Protein AF-A0A142XVD0-F1 (afdb_monomer)

Mean predicted aligned error: 18.22 Å

Structure (mmCIF, N/CA/C/O backbone):
data_AF-A0A142XVD0-F1
#
_entry.id   AF-A0A142XVD0-F1
#
loop_
_atom_site.group_PDB
_atom_site.id
_atom_site.type_symbol
_atom_site.label_atom_id
_atom_site.label_alt_id
_atom_site.label_comp_id
_atom_site.label_asym_id
_atom_site.label_entity_id
_atom_site.label_seq_id
_atom_site.pdbx_PDB_ins_code
_atom_site.Cartn_x
_atom_site.Cartn_y
_atom_site.Cartn_z
_atom_site.occupancy
_atom_site.B_iso_or_equiv
_atom_site.auth_seq_id
_atom_site.auth_comp_id
_atom_site.auth_asym_id
_atom_site.auth_atom_id
_atom_site.pdbx_PDB_model_num
ATOM 1 N N . MET A 1 1 ? -10.284 14.513 14.641 1.00 57.62 1 MET A N 1
ATOM 2 C CA . MET A 1 1 ? -8.932 14.126 14.182 1.00 57.62 1 MET A CA 1
ATOM 3 C C . MET A 1 1 ? -9.046 13.657 12.744 1.00 57.62 1 MET A C 1
ATOM 5 O O . MET A 1 1 ? -10.014 12.970 12.443 1.00 57.62 1 MET A O 1
ATOM 9 N N . ALA A 1 2 ? -8.142 14.077 11.859 1.00 78.38 2 ALA A N 1
ATOM 10 C CA . ALA A 1 2 ? -8.138 13.584 10.483 1.00 78.38 2 ALA A CA 1
ATOM 11 C C . ALA A 1 2 ? -7.769 12.093 10.488 1.00 78.38 2 ALA A C 1
ATOM 13 O O . ALA A 1 2 ? -6.778 11.711 11.107 1.00 78.38 2 ALA A O 1
ATOM 14 N N . VAL A 1 3 ? -8.589 11.261 9.846 1.00 88.81 3 VAL A N 1
ATOM 15 C CA . VAL A 1 3 ? -8.310 9.829 9.684 1.00 88.81 3 VAL A CA 1
ATOM 16 C C . VAL A 1 3 ? -7.096 9.687 8.768 1.00 88.81 3 VAL A C 1
ATOM 18 O O . VAL A 1 3 ? -7.084 10.288 7.694 1.00 88.81 3 VAL A O 1
ATOM 21 N N . ARG A 1 4 ? -6.085 8.930 9.205 1.00 93.19 4 ARG A N 1
ATOM 22 C CA . ARG A 1 4 ? -4.924 8.544 8.392 1.00 93.19 4 ARG A CA 1
ATOM 23 C C . ARG A 1 4 ? -5.053 7.071 8.035 1.00 93.19 4 ARG A C 1
ATOM 25 O O . ARG A 1 4 ? -5.416 6.273 8.901 1.00 93.19 4 ARG A O 1
ATOM 32 N N . LEU A 1 5 ? -4.795 6.730 6.779 1.00 95.44 5 LEU A N 1
ATOM 33 C CA . LEU A 1 5 ? -4.821 5.353 6.298 1.00 95.44 5 LEU A CA 1
ATOM 34 C C . LEU A 1 5 ? -3.377 4.862 6.138 1.00 95.44 5 LEU A C 1
ATOM 36 O O . LEU A 1 5 ? -2.658 5.404 5.296 1.00 95.44 5 LEU A O 1
ATOM 40 N N . PRO A 1 6 ? -2.945 3.855 6.916 1.00 96.75 6 PRO A N 1
ATOM 41 C CA . PRO A 1 6 ? -1.664 3.208 6.687 1.00 96.75 6 PRO A CA 1
ATOM 42 C C . PRO A 1 6 ? -1.696 2.460 5.354 1.00 96.75 6 PRO A C 1
ATOM 44 O O . PRO A 1 6 ? -2.609 1.664 5.108 1.00 96.75 6 PRO A O 1
ATOM 47 N N . VAL A 1 7 ? -0.707 2.723 4.507 1.00 97.44 7 VAL A N 1
ATOM 48 C CA . VAL A 1 7 ? -0.522 2.078 3.206 1.00 97.44 7 VAL A CA 1
ATOM 49 C C . VAL A 1 7 ? 0.806 1.338 3.238 1.00 97.44 7 VAL A C 1
ATOM 51 O O . VAL A 1 7 ? 1.858 1.941 3.413 1.00 97.44 7 VAL A O 1
ATOM 54 N N . VAL A 1 8 ? 0.761 0.026 3.072 1.00 97.31 8 VAL A N 1
ATOM 55 C CA . VAL A 1 8 ? 1.923 -0.855 3.069 1.00 97.31 8 VAL A CA 1
ATOM 56 C C . VAL A 1 8 ? 2.207 -1.266 1.632 1.00 97.31 8 VAL A C 1
ATOM 58 O O . VAL A 1 8 ? 1.347 -1.855 0.984 1.00 97.31 8 VAL A O 1
ATOM 61 N N . LEU A 1 9 ? 3.399 -0.954 1.137 1.00 97.50 9 LEU A N 1
ATOM 62 C CA . LEU A 1 9 ? 3.878 -1.333 -0.188 1.00 97.50 9 LEU A CA 1
ATOM 63 C C . LEU A 1 9 ? 4.869 -2.491 -0.059 1.00 97.50 9 LEU A C 1
ATOM 65 O O . LEU A 1 9 ? 5.889 -2.359 0.617 1.00 97.50 9 LEU A O 1
ATOM 69 N N . CYS A 1 10 ? 4.572 -3.618 -0.700 1.00 96.94 10 CYS A N 1
ATOM 70 C CA . CYS A 1 10 ? 5.465 -4.771 -0.757 1.00 96.94 10 CYS A CA 1
ATOM 71 C C . CYS A 1 10 ? 6.446 -4.638 -1.919 1.00 96.94 10 CYS A C 1
ATOM 73 O O . CYS A 1 10 ? 6.032 -4.445 -3.063 1.00 96.94 10 CYS A O 1
ATOM 75 N N . GLN A 1 11 ? 7.734 -4.8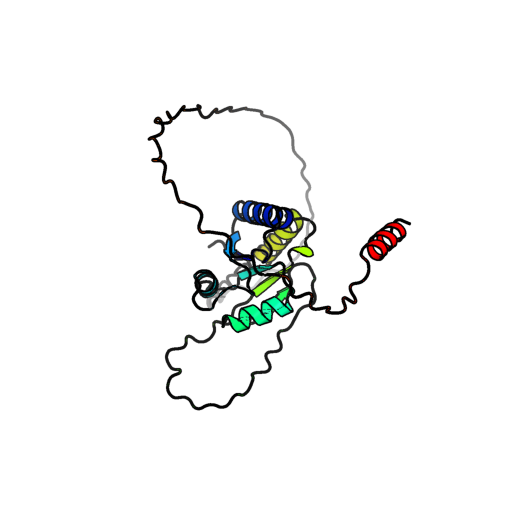05 -1.627 1.00 96.31 11 GLN A N 1
ATOM 76 C CA . GLN A 1 11 ? 8.767 -4.912 -2.654 1.00 96.31 11 GLN A CA 1
ATOM 77 C C . GLN A 1 11 ? 8.611 -6.202 -3.463 1.00 96.31 11 GLN A C 1
ATOM 79 O O . GLN A 1 11 ? 8.257 -7.255 -2.930 1.00 96.31 11 GLN A O 1
ATOM 84 N N . HIS A 1 12 ? 8.925 -6.129 -4.749 1.00 95.56 12 HIS A N 1
ATOM 85 C CA . HIS A 1 12 ? 8.956 -7.264 -5.651 1.00 95.56 12 HIS A CA 1
ATOM 86 C C . HIS A 1 12 ? 10.136 -8.187 -5.284 1.00 95.56 12 HIS A C 1
ATOM 88 O O . HIS A 1 12 ? 11.254 -7.705 -5.063 1.00 95.56 12 HIS A O 1
ATOM 94 N N . PRO A 1 13 ? 9.958 -9.525 -5.265 1.00 90.88 13 PRO A N 1
ATOM 95 C CA . PRO A 1 13 ? 11.020 -10.459 -4.872 1.00 90.88 13 PRO A CA 1
ATOM 96 C C . PRO A 1 13 ? 12.216 -10.430 -5.831 1.00 90.88 13 PRO A C 1
ATOM 98 O O . PRO A 1 13 ? 13.361 -10.656 -5.438 1.00 90.88 13 PRO A O 1
ATOM 101 N N . ARG A 1 14 ? 11.964 -10.132 -7.110 1.00 89.69 14 ARG A N 1
ATOM 102 C CA . ARG A 1 14 ? 13.009 -9.896 -8.110 1.00 89.69 14 ARG A CA 1
ATOM 103 C C . ARG A 1 14 ? 13.203 -8.394 -8.262 1.00 89.69 14 ARG A C 1
ATOM 105 O O . ARG A 1 14 ? 12.368 -7.746 -8.890 1.00 89.69 14 ARG A O 1
ATOM 112 N N . ARG A 1 15 ? 14.304 -7.848 -7.742 1.00 83.12 15 ARG A N 1
ATOM 113 C CA . ARG A 1 15 ? 14.709 -6.457 -8.003 1.00 83.12 15 ARG A CA 1
ATOM 114 C C . ARG A 1 15 ? 15.139 -6.291 -9.462 1.00 83.12 15 ARG A C 1
ATOM 116 O O . ARG A 1 15 ? 16.324 -6.270 -9.778 1.00 83.12 15 ARG A O 1
ATOM 123 N N . SER A 1 16 ? 14.165 -6.233 -10.361 1.00 88.44 16 SER A N 1
ATOM 124 C CA . SER A 1 16 ? 14.377 -5.749 -11.723 1.00 88.44 16 SER A CA 1
ATOM 125 C C . SER A 1 16 ? 14.318 -4.220 -11.728 1.00 88.44 16 SER A C 1
ATOM 127 O O . SER A 1 16 ? 13.617 -3.639 -10.898 1.00 88.44 16 SER A O 1
ATOM 129 N N . GLY A 1 17 ? 15.018 -3.575 -12.667 1.00 92.12 17 GLY A N 1
ATOM 130 C CA . GLY A 1 17 ? 15.017 -2.111 -12.784 1.00 92.12 17 GLY A CA 1
ATOM 131 C C . GLY A 1 17 ? 13.606 -1.536 -12.933 1.00 92.12 17 GLY A C 1
ATOM 132 O O . GLY A 1 17 ? 13.220 -0.679 -12.151 1.00 92.12 17 GLY A O 1
ATOM 133 N N . ALA A 1 18 ? 12.794 -2.093 -13.837 1.00 91.62 18 ALA A N 1
ATOM 134 C CA . ALA A 1 18 ? 11.444 -1.592 -14.104 1.00 91.62 18 ALA A CA 1
ATOM 135 C C . ALA A 1 18 ? 10.504 -1.694 -12.887 1.00 91.62 18 ALA A C 1
ATOM 137 O O . ALA A 1 18 ? 9.821 -0.728 -12.557 1.00 91.62 18 ALA A O 1
ATOM 138 N N . HIS A 1 19 ? 10.489 -2.835 -12.183 1.00 92.94 19 HIS A N 1
ATOM 139 C CA . HIS A 1 19 ? 9.673 -2.974 -10.967 1.00 92.94 19 HIS A CA 1
ATOM 140 C C . HIS A 1 19 ? 10.174 -2.056 -9.845 1.00 92.94 19 HIS A C 1
ATOM 142 O O . HIS A 1 19 ? 9.365 -1.419 -9.178 1.00 92.94 19 HIS A O 1
ATOM 148 N N . SER A 1 20 ? 11.495 -1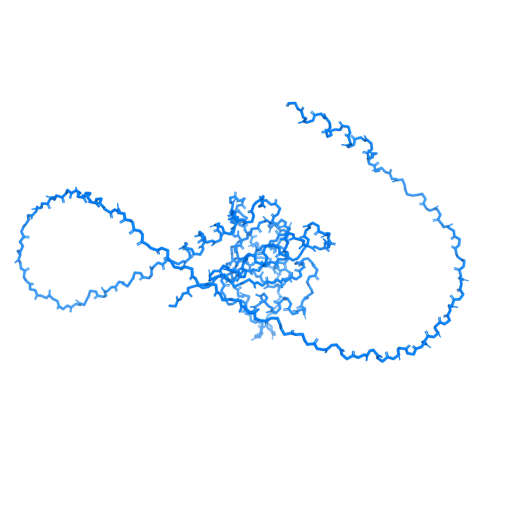.916 -9.683 1.00 93.94 20 SER A N 1
ATOM 149 C CA . SER A 1 20 ? 12.083 -1.023 -8.678 1.00 93.94 20 SER A CA 1
ATOM 150 C C . SER A 1 20 ? 11.750 0.449 -8.944 1.00 93.94 20 SER A C 1
ATOM 152 O O . SER A 1 20 ? 11.406 1.171 -8.013 1.00 93.94 20 SER A O 1
ATOM 154 N N . GLU A 1 21 ? 11.819 0.898 -10.199 1.00 94.94 21 GLU A N 1
ATOM 155 C CA . GLU A 1 21 ? 11.423 2.255 -10.601 1.00 94.94 21 GLU A CA 1
ATOM 156 C C . GLU A 1 21 ? 9.924 2.488 -10.369 1.00 94.94 21 GLU A C 1
ATOM 158 O O . GLU A 1 21 ? 9.508 3.560 -9.915 1.00 94.94 21 GLU A O 1
ATOM 163 N N . HIS A 1 22 ? 9.098 1.472 -10.638 1.00 93.81 22 HIS A N 1
ATOM 164 C CA . HIS A 1 22 ? 7.662 1.541 -10.389 1.00 93.81 22 HIS A CA 1
ATOM 165 C C . HIS A 1 22 ? 7.352 1.669 -8.889 1.00 93.81 22 HIS A C 1
ATOM 167 O O . HIS A 1 22 ? 6.552 2.523 -8.503 1.00 93.81 22 HIS A O 1
ATOM 173 N N . GLU A 1 23 ? 8.019 0.886 -8.038 1.00 95.38 23 GLU A N 1
ATOM 174 C CA . GLU A 1 23 ? 7.917 0.979 -6.573 1.00 95.38 23 GLU A CA 1
ATOM 175 C C . GLU A 1 23 ? 8.357 2.343 -6.052 1.00 95.38 23 GLU A C 1
ATOM 177 O O . GLU A 1 23 ? 7.659 2.941 -5.233 1.00 95.38 23 GLU A O 1
ATOM 182 N N . GLU A 1 24 ? 9.489 2.853 -6.545 1.00 95.81 24 GLU A N 1
ATOM 183 C CA . GLU A 1 24 ? 10.017 4.165 -6.168 1.00 95.81 24 GLU A CA 1
ATOM 184 C C . GLU A 1 24 ? 9.037 5.284 -6.536 1.00 95.81 24 GLU A C 1
ATOM 186 O O . GLU A 1 24 ? 8.779 6.201 -5.747 1.00 95.81 24 GLU A O 1
ATOM 191 N N . THR A 1 25 ? 8.429 5.182 -7.716 1.00 96.69 25 THR A N 1
ATOM 192 C CA . THR A 1 25 ? 7.420 6.141 -8.164 1.00 96.69 25 THR A CA 1
ATOM 193 C C . THR A 1 25 ? 6.165 6.059 -7.293 1.00 96.69 25 THR A C 1
ATOM 195 O O . THR A 1 25 ? 5.639 7.097 -6.883 1.00 96.69 25 THR A O 1
ATOM 198 N N . TRP A 1 26 ? 5.709 4.850 -6.951 1.00 96.69 26 TRP A N 1
ATOM 199 C CA . TRP A 1 26 ? 4.579 4.641 -6.044 1.00 96.69 26 TRP A CA 1
ATOM 200 C C . TRP A 1 26 ? 4.832 5.218 -4.656 1.00 96.69 26 TRP A C 1
ATOM 202 O O . TRP A 1 26 ? 4.027 6.019 -4.181 1.00 96.69 26 TRP A O 1
ATOM 212 N N . ILE A 1 27 ? 5.942 4.854 -4.009 1.00 96.56 27 ILE A N 1
ATOM 213 C CA . ILE A 1 27 ? 6.232 5.319 -2.649 1.00 96.56 27 ILE A CA 1
ATOM 214 C C . ILE A 1 27 ? 6.398 6.837 -2.621 1.00 96.56 27 ILE A C 1
ATOM 216 O O . ILE A 1 27 ? 5.845 7.496 -1.743 1.00 96.56 27 ILE A O 1
ATOM 220 N N . THR A 1 28 ? 7.063 7.409 -3.628 1.00 97.12 28 THR A N 1
ATOM 221 C CA . THR A 1 28 ? 7.238 8.858 -3.747 1.00 97.12 28 THR A CA 1
ATOM 222 C C . THR A 1 28 ? 5.889 9.551 -3.888 1.00 97.12 28 THR A C 1
ATOM 224 O O . THR A 1 28 ? 5.625 10.519 -3.179 1.00 97.12 28 THR A O 1
ATOM 227 N N . ARG A 1 29 ? 4.993 9.043 -4.745 1.00 97.00 29 ARG A N 1
ATOM 228 C CA . ARG A 1 29 ? 3.638 9.593 -4.879 1.00 97.00 29 ARG A CA 1
ATOM 229 C C . ARG A 1 29 ? 2.856 9.498 -3.578 1.00 97.00 29 ARG A C 1
ATOM 231 O O . ARG A 1 29 ? 2.303 10.507 -3.162 1.00 97.00 29 ARG A O 1
ATOM 238 N N . LEU A 1 30 ? 2.865 8.347 -2.912 1.00 96.56 30 LEU A N 1
ATOM 239 C CA . LEU A 1 30 ? 2.149 8.153 -1.651 1.00 96.56 30 LEU A CA 1
ATOM 240 C C . LEU A 1 30 ? 2.671 9.054 -0.521 1.00 96.56 30 LEU A C 1
ATOM 242 O O . LEU A 1 30 ? 1.876 9.505 0.295 1.00 96.56 30 LEU A O 1
ATOM 246 N N . LEU A 1 31 ? 3.971 9.360 -0.481 1.00 96.38 31 LEU A N 1
ATOM 247 C CA . LEU A 1 31 ? 4.555 10.265 0.519 1.00 96.38 31 LEU A CA 1
ATOM 248 C C . LEU A 1 31 ? 4.102 11.725 0.362 1.00 96.38 31 LEU A C 1
ATOM 250 O O . LEU A 1 31 ? 4.088 12.465 1.344 1.00 96.38 31 LEU A O 1
ATOM 254 N N . PHE A 1 32 ? 3.733 12.144 -0.852 1.00 96.44 32 PHE A N 1
ATOM 255 C CA . PHE A 1 32 ? 3.178 13.479 -1.106 1.00 96.44 32 PHE A CA 1
ATOM 256 C C . PHE A 1 32 ? 1.664 13.558 -0.882 1.00 96.44 32 PHE A C 1
ATOM 258 O O . PHE A 1 32 ? 1.095 14.651 -0.916 1.00 96.44 32 PHE A O 1
ATOM 265 N N . GLU A 1 33 ? 1.003 12.426 -0.655 1.00 96.50 33 GLU A N 1
ATOM 266 C CA . GLU A 1 33 ? -0.435 12.375 -0.447 1.00 96.50 33 GLU A CA 1
ATOM 267 C C . GLU A 1 33 ? -0.807 12.670 1.005 1.00 96.50 33 GLU A C 1
ATOM 269 O O . GLU A 1 33 ? -0.326 12.053 1.957 1.00 96.50 33 GLU A O 1
ATOM 274 N N . GLU A 1 34 ? -1.724 13.616 1.195 1.00 94.19 34 GLU A N 1
ATOM 275 C CA . GLU A 1 34 ? -2.210 13.928 2.530 1.00 94.19 34 GLU A CA 1
ATOM 276 C C . GLU A 1 34 ? -3.002 12.748 3.105 1.00 94.19 34 GLU A C 1
ATOM 278 O O . GLU A 1 34 ? -3.895 12.196 2.462 1.00 94.19 34 GLU A O 1
ATOM 283 N N . ARG A 1 35 ? -2.739 12.430 4.379 1.00 95.00 35 ARG A N 1
ATOM 284 C CA . ARG A 1 35 ? -3.454 11.404 5.167 1.00 95.00 35 ARG A CA 1
ATOM 285 C C . ARG A 1 35 ? -3.222 9.955 4.721 1.00 95.00 35 ARG A C 1
ATOM 287 O O . ARG A 1 35 ? -3.880 9.065 5.265 1.00 95.00 35 ARG A O 1
ATOM 294 N N . LEU A 1 36 ? -2.292 9.711 3.804 1.00 96.12 36 LEU A N 1
ATOM 295 C CA . LEU A 1 36 ? -1.776 8.376 3.518 1.00 96.12 36 LEU A CA 1
ATOM 296 C C . LEU A 1 36 ? -0.416 8.230 4.201 1.00 96.12 36 LEU A C 1
ATOM 298 O O . LEU A 1 36 ? 0.486 9.028 3.973 1.00 96.12 36 LEU A O 1
ATOM 302 N N . ASP A 1 37 ? -0.283 7.225 5.063 1.00 96.00 37 ASP A N 1
ATOM 303 C CA . ASP A 1 37 ? 0.980 6.933 5.743 1.00 96.00 37 ASP A CA 1
ATOM 304 C C . ASP A 1 37 ? 1.625 5.726 5.060 1.00 96.00 37 ASP A C 1
ATOM 306 O O . ASP A 1 37 ? 1.275 4.578 5.337 1.00 96.00 37 ASP A O 1
ATOM 310 N N . ALA A 1 38 ? 2.525 6.002 4.117 1.00 96.88 38 ALA A N 1
ATOM 311 C CA . ALA A 1 38 ? 3.153 4.982 3.291 1.00 96.88 38 ALA A CA 1
ATOM 312 C C . ALA A 1 38 ? 4.334 4.313 4.009 1.00 96.88 38 ALA A C 1
ATOM 314 O O . ALA A 1 38 ? 5.211 4.987 4.546 1.00 96.88 38 ALA A O 1
ATOM 315 N N . THR A 1 39 ? 4.369 2.983 4.000 1.00 97.00 39 THR A N 1
ATOM 316 C CA . THR A 1 39 ? 5.453 2.164 4.552 1.00 97.00 39 THR A CA 1
ATOM 317 C C . THR A 1 39 ? 5.870 1.126 3.522 1.00 97.00 39 THR A C 1
ATOM 319 O O . THR A 1 39 ? 5.021 0.455 2.944 1.00 97.00 39 THR A O 1
ATOM 322 N N . LEU A 1 40 ? 7.172 0.987 3.296 1.00 96.81 40 LEU A N 1
ATOM 323 C CA . LEU A 1 40 ? 7.738 0.001 2.380 1.00 96.81 40 LEU A CA 1
ATOM 324 C C . LEU A 1 40 ? 8.227 -1.210 3.183 1.00 96.81 40 LEU A C 1
ATOM 326 O O . LEU A 1 40 ? 8.969 -1.027 4.146 1.00 96.81 40 LEU A O 1
ATOM 330 N N . ILE A 1 41 ? 7.831 -2.419 2.784 1.00 96.94 41 ILE A N 1
ATOM 331 C CA . ILE A 1 41 ? 8.263 -3.685 3.400 1.00 96.94 41 ILE A CA 1
ATOM 332 C C . ILE A 1 41 ? 8.853 -4.628 2.349 1.00 96.94 41 ILE A C 1
ATOM 334 O O . ILE A 1 41 ? 8.597 -4.464 1.151 1.00 96.94 41 ILE A O 1
ATOM 338 N N . ALA A 1 42 ? 9.626 -5.627 2.781 1.00 96.19 42 ALA A N 1
ATOM 339 C CA . ALA A 1 42 ? 10.101 -6.679 1.887 1.00 96.19 42 ALA A CA 1
ATOM 340 C C . ALA A 1 42 ? 8.946 -7.518 1.297 1.00 96.19 42 ALA A C 1
ATOM 342 O O . ALA A 1 42 ? 7.773 -7.369 1.652 1.00 96.19 42 ALA A O 1
ATOM 343 N N . ASP A 1 43 ? 9.284 -8.426 0.381 1.00 95.69 43 ASP A N 1
ATOM 344 C CA . ASP A 1 43 ? 8.310 -9.345 -0.204 1.00 95.69 43 ASP A CA 1
ATOM 345 C C . ASP A 1 43 ? 7.692 -10.263 0.866 1.00 95.69 43 ASP A C 1
ATOM 347 O O . ASP A 1 43 ? 8.410 -10.969 1.581 1.00 95.69 43 ASP A O 1
ATOM 351 N N . LEU A 1 44 ? 6.357 -10.319 0.921 1.00 94.50 44 LEU A N 1
ATOM 352 C CA . LEU A 1 44 ? 5.587 -11.085 1.912 1.00 94.50 44 LEU A CA 1
ATOM 353 C C . LEU A 1 44 ? 5.935 -12.576 1.951 1.00 94.50 44 LEU A C 1
ATOM 355 O O . LEU A 1 44 ? 5.855 -13.190 3.020 1.00 94.50 44 LEU A O 1
ATOM 359 N N . GLY A 1 45 ? 6.338 -13.157 0.818 1.00 94.38 45 GLY A N 1
ATOM 360 C CA . GLY A 1 45 ? 6.767 -14.553 0.739 1.00 94.38 45 GLY A CA 1
ATOM 361 C C . GLY A 1 45 ? 8.116 -14.795 1.417 1.00 94.38 45 GLY A C 1
ATOM 362 O O . GLY A 1 45 ? 8.334 -15.845 2.034 1.00 94.38 45 GLY A O 1
ATOM 363 N N . THR A 1 46 ? 8.989 -13.791 1.404 1.00 95.31 46 THR A N 1
ATOM 364 C CA . THR A 1 46 ? 10.351 -13.865 1.958 1.00 95.31 46 THR A CA 1
ATOM 365 C C . THR A 1 46 ? 10.485 -13.383 3.402 1.00 95.31 46 THR A C 1
ATOM 367 O O . THR A 1 46 ? 11.465 -13.741 4.055 1.00 95.31 46 THR A O 1
ATOM 370 N N . ILE A 1 47 ? 9.517 -12.620 3.922 1.00 94.62 47 ILE A N 1
ATOM 371 C CA . ILE A 1 47 ? 9.552 -12.074 5.288 1.00 94.62 47 ILE A CA 1
ATOM 372 C C . ILE A 1 47 ? 9.626 -13.213 6.331 1.00 94.62 47 ILE A C 1
ATOM 374 O O . ILE A 1 47 ? 8.707 -14.037 6.406 1.00 94.62 47 ILE A O 1
ATOM 378 N N . PRO A 1 48 ? 10.691 -13.279 7.161 1.00 94.25 48 PRO A N 1
ATOM 379 C CA . PRO A 1 48 ? 10.790 -14.247 8.247 1.00 94.25 48 PRO A CA 1
ATOM 380 C C . PRO A 1 48 ? 10.007 -13.788 9.484 1.00 94.25 48 PRO A C 1
ATOM 382 O O . PRO A 1 48 ? 9.755 -12.594 9.669 1.00 94.25 48 PRO A O 1
ATOM 385 N N . ARG A 1 49 ? 9.673 -14.745 10.364 1.00 89.75 49 ARG A N 1
ATOM 386 C CA . ARG A 1 49 ? 8.768 -14.510 11.501 1.00 89.75 49 ARG A CA 1
ATOM 387 C C . ARG A 1 49 ? 9.280 -13.573 12.605 1.00 89.75 49 ARG A C 1
ATOM 389 O O . ARG A 1 49 ? 8.516 -13.109 13.439 1.00 89.75 49 ARG A O 1
ATOM 396 N N . ASP A 1 50 ? 10.575 -13.301 12.608 1.00 92.38 50 ASP A N 1
ATOM 397 C CA . ASP A 1 50 ? 11.231 -12.439 13.595 1.00 92.38 50 ASP A CA 1
ATOM 398 C C . ASP A 1 50 ? 11.834 -11.192 12.928 1.00 92.38 50 ASP A C 1
ATOM 400 O O . ASP A 1 50 ? 12.758 -10.566 13.446 1.00 92.38 50 ASP A O 1
ATOM 404 N N . SER A 1 51 ? 11.351 -10.845 11.731 1.00 94.88 51 SER A N 1
ATOM 405 C CA . SER A 1 51 ? 11.790 -9.644 11.021 1.00 94.88 51 SER A CA 1
ATOM 406 C C . SER A 1 51 ? 11.150 -8.372 11.565 1.00 94.88 51 SER A C 1
ATOM 408 O O . SER A 1 51 ? 10.027 -8.357 12.073 1.00 94.88 51 SER A O 1
ATOM 410 N N . THR A 1 52 ? 11.849 -7.259 11.358 1.00 95.81 52 THR A N 1
ATOM 411 C CA . THR A 1 52 ? 11.317 -5.915 11.603 1.00 95.81 52 THR A CA 1
ATOM 412 C C . THR A 1 52 ? 10.068 -5.628 10.764 1.00 95.81 52 THR A C 1
ATOM 414 O O . THR A 1 52 ? 9.160 -4.958 11.250 1.00 95.81 52 THR A O 1
ATOM 417 N N . ASP A 1 53 ? 9.978 -6.180 9.551 1.00 95.88 53 ASP A N 1
ATOM 418 C CA . ASP A 1 53 ? 8.815 -6.011 8.673 1.00 95.88 53 ASP A CA 1
ATOM 419 C C . ASP A 1 53 ? 7.567 -6.694 9.241 1.00 95.88 53 ASP A C 1
ATOM 421 O O . ASP A 1 53 ? 6.484 -6.106 9.219 1.00 95.88 53 ASP A O 1
ATOM 425 N N . GLN A 1 54 ? 7.708 -7.890 9.832 1.00 94.31 54 GLN A N 1
ATOM 426 C CA . GLN A 1 54 ? 6.600 -8.496 10.571 1.00 94.31 54 GLN A CA 1
ATOM 427 C C . GLN A 1 54 ? 6.168 -7.601 11.731 1.00 94.31 54 GLN A C 1
ATOM 429 O O . GLN A 1 54 ? 4.974 -7.343 11.884 1.00 94.31 54 GLN A O 1
ATOM 434 N N . LEU A 1 55 ? 7.118 -7.122 12.539 1.00 92.62 55 LEU A N 1
ATOM 435 C CA . LEU A 1 55 ? 6.795 -6.279 13.691 1.00 92.62 55 LEU A CA 1
ATOM 436 C C . LEU A 1 55 ? 6.084 -4.985 13.257 1.00 92.62 55 LEU A C 1
ATOM 438 O O . LEU A 1 55 ? 5.186 -4.497 13.944 1.00 92.62 55 LEU A O 1
ATOM 442 N N . CYS A 1 56 ? 6.442 -4.451 12.087 1.00 93.94 56 CYS A N 1
ATOM 443 C CA . CYS A 1 56 ? 5.761 -3.316 11.478 1.00 93.94 56 CYS A CA 1
ATOM 444 C C . CYS A 1 56 ? 4.295 -3.645 11.149 1.00 93.94 56 CYS A C 1
ATOM 446 O O . CYS A 1 56 ? 3.392 -2.909 11.556 1.00 93.94 56 CYS A O 1
ATOM 448 N N . LEU A 1 57 ? 4.045 -4.782 10.490 1.00 93.56 57 LEU A N 1
ATOM 449 C CA . LEU A 1 57 ? 2.692 -5.246 10.166 1.00 93.56 57 LEU A CA 1
ATOM 450 C C . LEU A 1 57 ? 1.844 -5.531 11.421 1.00 93.56 57 LEU A C 1
ATOM 452 O O . LEU A 1 57 ? 0.637 -5.255 11.463 1.00 93.56 57 LEU A O 1
ATOM 456 N N . GLU A 1 58 ? 2.471 -6.066 12.465 1.00 91.69 58 GLU A N 1
ATOM 457 C CA . GLU A 1 58 ? 1.847 -6.313 13.762 1.00 91.69 58 GLU A CA 1
ATOM 458 C C . GLU A 1 58 ? 1.465 -5.001 14.462 1.00 91.69 58 GLU A C 1
ATOM 460 O O . GLU A 1 58 ? 0.343 -4.878 14.966 1.00 91.69 58 GLU A O 1
ATOM 465 N N . GLY A 1 59 ? 2.330 -3.986 14.378 1.00 91.88 59 GLY A N 1
ATOM 466 C CA . GLY A 1 59 ? 2.146 -2.668 14.988 1.00 91.88 59 GLY A CA 1
ATOM 467 C C . GLY A 1 59 ? 0.925 -1.881 14.496 1.00 91.88 59 GLY A C 1
ATOM 468 O O . GLY A 1 59 ? 0.435 -0.996 15.209 1.00 91.88 59 GLY A O 1
ATOM 469 N N . PHE A 1 60 ? 0.371 -2.202 13.322 1.00 92.00 60 PHE A N 1
ATOM 470 C CA . PHE A 1 60 ? -0.854 -1.560 12.836 1.00 92.00 60 PHE A CA 1
ATOM 471 C C . PHE A 1 60 ? -2.073 -1.991 13.659 1.00 92.00 60 PHE A C 1
ATOM 473 O O . PHE A 1 60 ? -2.609 -3.076 13.474 1.00 92.00 60 PHE A O 1
ATOM 480 N N . LYS A 1 61 ? -2.564 -1.128 14.553 1.00 88.44 61 LYS A N 1
ATOM 481 C CA . LYS A 1 61 ? -3.737 -1.428 15.402 1.00 88.44 61 LYS A CA 1
ATOM 482 C C . LYS A 1 61 ? -5.082 -1.404 14.662 1.00 88.44 61 LYS A C 1
ATOM 484 O O . LYS A 1 61 ? -6.084 -1.844 15.213 1.00 88.44 61 LYS A O 1
ATOM 489 N N . GLY A 1 62 ? -5.121 -0.839 13.457 1.00 88.94 62 GLY A N 1
ATOM 490 C CA . GLY A 1 62 ? -6.338 -0.640 12.672 1.00 88.94 62 GLY A CA 1
ATOM 491 C C . GLY A 1 62 ? -6.314 -1.373 11.336 1.00 88.94 62 GLY A C 1
ATOM 492 O O . GLY A 1 62 ? -5.419 -2.168 11.055 1.00 88.94 62 GLY A O 1
ATOM 493 N N . GLY A 1 63 ? -7.311 -1.075 10.503 1.00 91.06 63 GLY A N 1
ATOM 494 C CA . GLY A 1 63 ? -7.272 -1.494 9.110 1.00 91.06 63 GLY A CA 1
ATOM 495 C C . GLY A 1 63 ? -6.170 -0.759 8.354 1.00 91.06 63 GLY A C 1
ATOM 496 O O . GLY A 1 63 ? -5.944 0.430 8.584 1.00 91.06 63 GLY A O 1
ATOM 497 N N . PHE A 1 64 ? -5.497 -1.472 7.463 1.00 95.50 64 PHE A N 1
ATOM 498 C CA . PHE A 1 64 ? -4.456 -0.925 6.601 1.00 95.50 64 PHE A CA 1
ATOM 499 C C . PHE A 1 64 ? -4.700 -1.374 5.166 1.00 95.50 64 PHE A C 1
ATOM 501 O O . PHE A 1 64 ? -5.457 -2.317 4.908 1.00 95.50 64 PHE A O 1
ATOM 508 N N . LEU A 1 65 ? -4.089 -0.661 4.233 1.00 96.19 65 LEU A N 1
ATOM 509 C CA . LEU A 1 65 ? -4.115 -1.008 2.826 1.00 96.19 65 LEU A CA 1
ATOM 510 C C . LEU A 1 65 ? -2.775 -1.614 2.421 1.00 96.19 65 LEU A C 1
ATOM 512 O O . LEU A 1 65 ? -1.731 -1.110 2.810 1.00 96.19 65 LEU A O 1
ATOM 516 N N . LEU A 1 66 ? -2.818 -2.694 1.655 1.00 96.62 66 LEU A N 1
ATOM 517 C CA . LEU A 1 66 ? -1.676 -3.474 1.218 1.00 96.62 66 LEU A CA 1
ATOM 518 C C . LEU A 1 66 ? -1.596 -3.447 -0.310 1.00 96.62 66 LEU A C 1
ATOM 520 O O . LEU A 1 66 ? -2.513 -3.897 -1.001 1.00 96.62 66 LEU A O 1
ATOM 524 N N . LEU A 1 67 ? -0.492 -2.915 -0.817 1.00 96.62 67 LEU A N 1
ATOM 525 C CA . LEU A 1 67 ? -0.124 -2.899 -2.224 1.00 96.62 67 LEU A CA 1
ATOM 526 C C . LEU A 1 67 ? 0.888 -4.019 -2.460 1.00 96.62 67 LEU A C 1
ATOM 528 O O . LEU A 1 67 ? 1.972 -3.995 -1.878 1.00 96.62 67 LEU A O 1
ATOM 532 N N . SER A 1 68 ? 0.541 -5.002 -3.286 1.00 95.81 68 SER A N 1
ATOM 533 C CA . SER A 1 68 ? 1.416 -6.149 -3.551 1.00 95.81 68 SER A CA 1
ATOM 534 C C . SER A 1 68 ? 1.402 -6.550 -5.022 1.00 95.81 68 SER A C 1
ATOM 536 O O . SER A 1 68 ? 0.425 -6.333 -5.739 1.00 95.81 68 SER A O 1
ATOM 538 N N . TRP A 1 69 ? 2.512 -7.141 -5.452 1.00 94.81 69 TRP A N 1
ATOM 539 C CA . TRP A 1 69 ? 2.698 -7.765 -6.763 1.00 94.81 69 TRP A CA 1
ATOM 540 C C . TRP A 1 69 ? 2.141 -9.187 -6.826 1.00 94.81 69 TRP A C 1
ATOM 542 O O . TRP A 1 69 ? 1.972 -9.750 -7.899 1.00 94.81 69 TRP A O 1
ATOM 552 N N . GLN A 1 70 ? 1.901 -9.799 -5.669 1.00 94.06 70 GLN A N 1
ATOM 553 C CA . GLN A 1 70 ? 1.383 -11.155 -5.600 1.00 94.06 70 GLN A CA 1
ATOM 554 C C . GLN A 1 70 ? -0.139 -11.167 -5.667 1.00 94.06 70 GLN A C 1
ATOM 556 O O . GLN A 1 70 ? -0.783 -10.205 -5.247 1.00 94.06 70 GLN A O 1
ATOM 561 N N . SER A 1 71 ? -0.701 -12.302 -6.089 1.00 92.12 71 SER A N 1
ATOM 562 C CA . SER A 1 71 ? -2.144 -12.537 -6.083 1.00 92.12 71 SER A CA 1
ATOM 563 C C . SER A 1 71 ? -2.752 -12.382 -4.681 1.00 92.12 71 SER A C 1
ATOM 565 O O . SER A 1 71 ? -2.089 -12.588 -3.661 1.00 92.12 71 SER A O 1
ATOM 567 N N . ALA A 1 72 ? -4.042 -12.049 -4.624 1.00 90.38 72 ALA A N 1
ATOM 568 C CA . ALA A 1 72 ? -4.768 -11.906 -3.364 1.00 90.38 72 ALA A CA 1
ATOM 569 C C . ALA A 1 72 ? -4.759 -13.200 -2.521 1.00 90.38 72 ALA A C 1
ATOM 571 O O . ALA A 1 72 ? -4.698 -13.126 -1.295 1.00 90.38 72 ALA A O 1
ATOM 572 N N . GLU A 1 73 ? -4.766 -14.371 -3.166 1.00 90.38 73 GLU A N 1
ATOM 573 C CA . GLU A 1 73 ? -4.691 -15.680 -2.503 1.00 90.38 73 GLU A CA 1
ATOM 574 C C . GLU A 1 73 ? -3.330 -15.880 -1.828 1.00 90.38 73 GLU A C 1
ATOM 576 O O . GLU A 1 73 ? -3.264 -16.145 -0.628 1.00 90.38 73 GLU A O 1
ATOM 581 N N . SER A 1 74 ? -2.239 -15.637 -2.559 1.00 92.56 74 SER A N 1
ATOM 582 C CA . SER A 1 74 ? -0.875 -15.742 -2.021 1.00 92.56 74 SER A CA 1
ATOM 583 C C . SER A 1 74 ? -0.644 -14.763 -0.867 1.00 92.56 74 SER A C 1
ATOM 585 O O . SER A 1 74 ? -0.042 -15.107 0.151 1.00 92.56 74 SER A O 1
ATOM 587 N N . VAL A 1 75 ? -1.183 -13.545 -0.977 1.00 93.12 75 VAL A N 1
ATOM 588 C CA . VAL A 1 75 ? -1.137 -12.558 0.107 1.00 93.12 75 VAL A CA 1
ATOM 589 C C . VAL A 1 75 ? -1.890 -13.045 1.342 1.00 93.12 75 VAL A C 1
ATOM 591 O O . VAL A 1 75 ? -1.374 -12.903 2.452 1.00 93.12 75 VAL A O 1
ATOM 594 N N . ALA A 1 76 ? -3.077 -13.634 1.177 1.00 91.50 76 ALA A N 1
ATOM 595 C CA . ALA A 1 76 ? -3.841 -14.192 2.289 1.00 91.50 76 ALA A CA 1
ATOM 596 C C . ALA A 1 76 ? -3.059 -15.300 3.015 1.00 91.50 76 ALA A C 1
ATOM 598 O O . ALA A 1 76 ? -2.935 -15.259 4.242 1.00 91.50 76 ALA A O 1
ATOM 599 N N . GLU A 1 77 ? -2.467 -16.234 2.266 1.00 91.69 77 GLU A N 1
ATOM 600 C CA . GLU A 1 77 ? -1.630 -17.306 2.818 1.00 91.69 77 GLU A CA 1
ATOM 601 C C . GLU A 1 77 ? -0.406 -16.755 3.563 1.00 91.69 77 GLU A C 1
ATOM 603 O O . GLU A 1 77 ? -0.071 -17.204 4.665 1.00 91.69 77 GLU A O 1
ATOM 608 N N . HIS A 1 78 ? 0.266 -15.749 2.999 1.00 93.69 78 HIS A N 1
ATOM 609 C CA . HIS A 1 78 ? 1.432 -15.136 3.630 1.00 93.69 78 HIS A CA 1
ATOM 610 C C . HIS A 1 78 ? 1.077 -14.351 4.893 1.00 93.69 78 HIS A C 1
ATOM 612 O O . HIS A 1 78 ? 1.788 -14.475 5.893 1.00 93.69 78 HIS A O 1
ATOM 618 N N . LEU A 1 79 ? -0.030 -13.605 4.900 1.00 92.12 79 LEU A N 1
ATOM 619 C CA . LEU A 1 79 ? -0.518 -12.925 6.103 1.00 92.12 79 LEU A CA 1
ATOM 620 C C . LEU A 1 79 ? -0.872 -13.936 7.201 1.00 92.12 79 LEU A C 1
ATOM 622 O O . LEU A 1 79 ? -0.432 -13.776 8.343 1.00 92.12 79 LEU A O 1
ATOM 626 N N . GLN A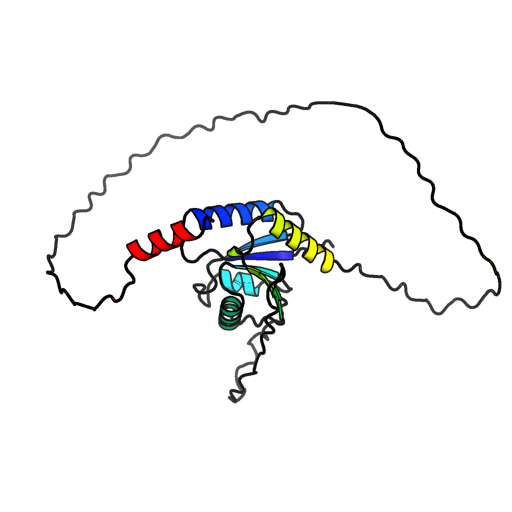 1 80 ? -1.555 -15.029 6.847 1.00 90.06 80 GLN A N 1
ATOM 627 C CA . GLN A 1 80 ? -1.867 -16.111 7.781 1.00 90.06 80 GLN A CA 1
ATOM 628 C C . GLN A 1 80 ? -0.592 -16.754 8.345 1.00 90.06 80 GLN A C 1
ATOM 630 O O . GLN A 1 80 ? -0.493 -17.000 9.550 1.00 90.06 80 GLN A O 1
ATOM 635 N N . ARG A 1 81 ? 0.425 -16.975 7.502 1.00 90.94 81 ARG A N 1
ATOM 636 C CA . ARG A 1 81 ? 1.735 -17.495 7.925 1.00 90.94 81 ARG A CA 1
ATOM 637 C C . ARG A 1 81 ? 2.430 -16.575 8.932 1.00 90.94 81 ARG A C 1
ATOM 639 O O . ARG A 1 81 ? 3.094 -17.091 9.838 1.00 90.94 81 ARG A O 1
ATOM 646 N N . LEU A 1 82 ? 2.271 -15.259 8.788 1.00 90.06 82 LEU A N 1
ATOM 647 C CA . LEU A 1 82 ? 2.786 -14.234 9.707 1.00 90.06 82 LEU A CA 1
ATOM 648 C C . LEU A 1 82 ? 1.929 -14.078 10.979 1.00 90.06 82 LEU A C 1
ATOM 650 O O . LEU A 1 82 ? 2.278 -13.299 11.858 1.00 90.06 82 LEU A O 1
ATOM 654 N N . GLY A 1 83 ? 0.826 -14.824 11.109 1.00 87.62 83 GLY A N 1
ATOM 655 C CA . GLY A 1 83 ? -0.075 -14.750 12.263 1.00 87.62 83 GLY A CA 1
ATOM 656 C C . GLY A 1 83 ? -1.060 -13.580 12.210 1.00 87.62 83 GLY A C 1
ATOM 657 O O . GLY A 1 83 ? -1.785 -13.344 13.177 1.00 87.62 83 GLY A O 1
ATOM 658 N N . ILE A 1 84 ? -1.123 -12.866 11.085 1.00 85.75 84 ILE A N 1
ATOM 659 C CA . ILE A 1 84 ? -2.102 -11.811 10.844 1.00 85.75 84 ILE A CA 1
ATOM 660 C C . ILE A 1 84 ? -3.292 -12.468 10.167 1.00 85.75 84 ILE A C 1
ATOM 662 O O . ILE A 1 84 ? -3.215 -12.878 9.014 1.00 85.75 84 ILE A O 1
ATOM 666 N N . VAL A 1 85 ? -4.396 -12.578 10.896 1.00 82.19 85 VAL A N 1
ATOM 667 C CA . VAL A 1 85 ? -5.642 -13.121 10.361 1.00 82.19 85 VAL A CA 1
ATOM 668 C C . VAL A 1 85 ? -6.469 -11.949 9.824 1.00 82.19 85 VAL A C 1
ATOM 670 O O . VAL A 1 85 ? -7.067 -11.219 10.625 1.00 82.19 85 VAL A O 1
ATOM 673 N N . PRO A 1 86 ? -6.471 -11.692 8.500 1.00 76.12 86 PRO A N 1
ATOM 674 C CA . PRO A 1 86 ? -7.333 -10.664 7.936 1.00 76.12 86 PRO A CA 1
ATOM 675 C C . PRO A 1 86 ? -8.796 -11.061 8.161 1.00 76.12 86 PRO A C 1
ATOM 677 O O . PRO A 1 86 ? -9.188 -12.180 7.846 1.00 76.12 86 PRO A O 1
ATOM 680 N N . ILE A 1 87 ? -9.603 -10.144 8.703 1.00 75.38 87 ILE A N 1
ATOM 681 C CA . ILE A 1 87 ? -11.062 -10.337 8.806 1.00 75.38 87 ILE A CA 1
ATOM 682 C C . ILE A 1 87 ? -11.651 -10.435 7.406 1.00 75.38 87 ILE A C 1
ATOM 684 O O . ILE A 1 87 ? -12.420 -11.334 7.101 1.00 75.38 87 ILE A O 1
ATOM 688 N N . ASP A 1 88 ? -11.273 -9.462 6.583 1.00 79.50 88 ASP A N 1
ATOM 689 C CA . ASP A 1 88 ? -11.735 -9.287 5.223 1.00 79.50 88 ASP A CA 1
ATOM 690 C C . ASP A 1 88 ? -10.537 -8.837 4.396 1.00 79.50 88 ASP A C 1
ATOM 692 O O . ASP A 1 88 ? -9.827 -7.901 4.792 1.00 79.50 88 ASP A O 1
ATOM 696 N N . LEU A 1 89 ? -10.342 -9.486 3.248 1.00 84.19 89 LEU A N 1
ATOM 697 C CA . LEU A 1 89 ? -9.442 -9.025 2.202 1.00 84.19 89 LEU A CA 1
ATOM 698 C C . LEU A 1 89 ? -10.289 -8.361 1.114 1.00 84.19 89 LEU A C 1
ATOM 700 O O . LEU A 1 89 ? -10.947 -9.026 0.313 1.00 84.19 89 LEU A O 1
ATOM 704 N N . ILE A 1 90 ? -10.334 -7.031 1.132 1.00 86.44 90 ILE A N 1
ATOM 705 C CA . ILE A 1 90 ? -11.221 -6.261 0.254 1.00 86.44 90 ILE A CA 1
ATOM 706 C C . ILE A 1 90 ? -10.406 -5.761 -0.942 1.00 86.44 90 ILE A C 1
ATOM 708 O O . ILE A 1 90 ? -9.566 -4.878 -0.750 1.00 86.44 90 ILE A O 1
ATOM 712 N N . PRO A 1 91 ? -10.642 -6.269 -2.166 1.00 85.88 91 PRO A N 1
ATOM 713 C CA . PRO A 1 91 ? -9.968 -5.766 -3.352 1.00 85.88 91 PRO A CA 1
ATOM 714 C C . PRO A 1 91 ? -10.429 -4.337 -3.658 1.00 85.88 91 PRO A C 1
ATOM 716 O O . PRO A 1 91 ? -11.625 -4.059 -3.794 1.00 85.88 91 PRO A O 1
ATOM 719 N N . VAL A 1 92 ? -9.469 -3.431 -3.784 1.00 81.75 92 VAL A N 1
ATOM 720 C CA . VAL A 1 92 ? -9.658 -2.054 -4.245 1.00 81.75 92 VAL A CA 1
ATOM 721 C C . VAL A 1 92 ? -9.322 -2.035 -5.737 1.00 81.75 92 VAL A C 1
ATOM 723 O O . VAL A 1 92 ? -8.256 -2.505 -6.125 1.00 81.75 92 VAL A O 1
ATOM 726 N N . GLY A 1 93 ? -10.259 -1.575 -6.572 1.00 73.44 93 GLY A N 1
ATOM 727 C CA . GLY A 1 93 ? -10.102 -1.567 -8.037 1.00 73.44 93 GLY A CA 1
ATOM 728 C C . GLY A 1 93 ? -10.895 -2.642 -8.798 1.00 73.44 93 GLY A C 1
ATOM 729 O O . GLY A 1 93 ? -10.625 -2.896 -9.965 1.00 73.44 93 GLY A O 1
ATOM 730 N N . GLY A 1 94 ? -11.892 -3.282 -8.170 1.00 61.25 94 GLY A N 1
ATOM 731 C CA . GLY A 1 94 ? -12.854 -4.143 -8.882 1.00 61.25 94 GLY A CA 1
ATOM 732 C C . GLY A 1 94 ? -12.440 -5.607 -9.076 1.00 61.25 94 GLY A C 1
ATOM 733 O O . GLY A 1 94 ? -13.052 -6.307 -9.879 1.00 61.25 94 GLY A O 1
ATOM 734 N N . GLY A 1 95 ? -11.441 -6.089 -8.332 1.00 60.50 95 GLY A N 1
ATOM 735 C CA . GLY A 1 95 ? -11.076 -7.507 -8.312 1.00 60.50 95 GLY A CA 1
ATOM 736 C C . GLY A 1 95 ? -12.133 -8.408 -7.647 1.00 60.50 95 GLY A C 1
ATOM 737 O O . GLY A 1 95 ? -12.999 -7.918 -6.910 1.00 60.5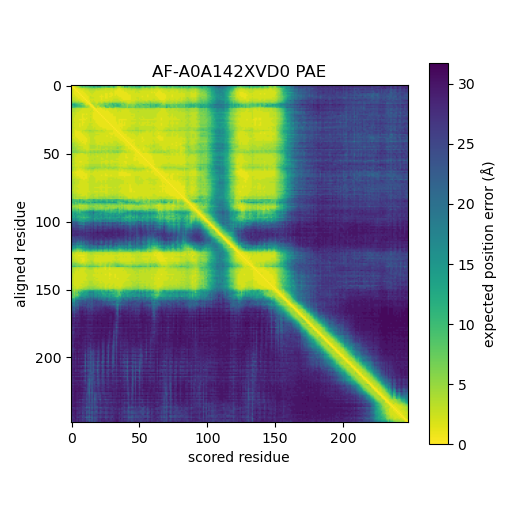0 95 GLY A O 1
ATOM 738 N N . PRO A 1 96 ? -12.073 -9.734 -7.875 1.00 57.03 96 PRO A N 1
ATOM 739 C CA . PRO A 1 96 ? -12.947 -10.690 -7.204 1.00 57.03 96 PRO A CA 1
ATOM 740 C C . PRO A 1 96 ? -12.766 -10.588 -5.686 1.00 57.03 96 PRO A C 1
ATOM 742 O O . PRO A 1 96 ? -11.649 -10.647 -5.174 1.00 57.03 96 PRO A O 1
ATOM 745 N N . LYS A 1 97 ? -13.873 -10.409 -4.953 1.00 61.91 97 LYS A N 1
ATOM 746 C CA . LYS A 1 97 ? -13.856 -10.423 -3.486 1.00 61.91 97 LYS A CA 1
ATOM 747 C C . LYS A 1 97 ? -13.525 -11.832 -3.021 1.00 61.91 97 LYS A C 1
ATOM 749 O O . LYS A 1 97 ? -14.364 -12.724 -3.124 1.00 61.91 97 LYS A O 1
ATOM 754 N N . ILE A 1 98 ? -12.324 -12.011 -2.489 1.00 60.88 98 ILE A N 1
ATOM 755 C CA . ILE A 1 98 ? -11.929 -13.268 -1.869 1.00 60.88 98 ILE A CA 1
ATOM 756 C C . ILE A 1 98 ? -12.389 -13.206 -0.419 1.00 60.88 98 ILE A C 1
ATOM 758 O O . ILE A 1 98 ? -11.739 -12.614 0.441 1.00 60.88 98 ILE A O 1
ATOM 762 N N . ALA A 1 99 ? -13.558 -13.788 -0.159 1.00 58.34 99 ALA A N 1
ATOM 763 C CA . ALA A 1 99 ? -13.913 -14.149 1.201 1.00 58.34 99 ALA A CA 1
ATOM 764 C C . ALA A 1 99 ? -12.946 -15.261 1.607 1.00 58.34 99 ALA A C 1
ATOM 766 O O . ALA A 1 99 ? -13.045 -16.380 1.104 1.00 58.34 99 ALA A O 1
ATOM 767 N N . ILE A 1 100 ? -11.979 -14.941 2.466 1.00 60.00 100 ILE A N 1
ATOM 768 C CA . ILE A 1 100 ? -11.115 -15.953 3.064 1.00 60.00 100 ILE A CA 1
ATOM 769 C C . ILE A 1 100 ? -12.024 -16.742 4.003 1.00 60.00 100 ILE A C 1
ATOM 771 O O . ILE A 1 100 ? -12.258 -16.355 5.147 1.00 60.00 100 ILE A O 1
ATOM 775 N N . ALA A 1 101 ? -12.622 -17.809 3.477 1.00 50.81 101 ALA A N 1
ATOM 776 C CA . ALA A 1 101 ? -13.348 -18.779 4.266 1.00 50.81 101 ALA A CA 1
ATOM 777 C C . ALA A 1 101 ? -12.312 -19.476 5.147 1.00 50.81 101 ALA A C 1
ATOM 779 O O . ALA A 1 101 ? -11.706 -20.471 4.758 1.00 50.81 101 ALA A O 1
ATOM 780 N N . MET A 1 102 ? -12.058 -18.902 6.324 1.00 50.44 102 MET A N 1
ATOM 781 C CA . MET A 1 102 ? -11.405 -19.623 7.401 1.00 50.44 102 MET A CA 1
ATOM 782 C C . MET A 1 102 ? -12.305 -20.807 7.735 1.00 50.44 102 MET A C 1
ATOM 784 O O . MET A 1 102 ? -13.251 -20.669 8.504 1.00 50.44 102 MET A O 1
ATOM 788 N N . GLU A 1 103 ? -12.019 -21.970 7.159 1.00 45.56 103 GLU A N 1
ATOM 789 C CA . GLU A 1 103 ? -12.304 -23.223 7.840 1.00 45.56 103 GLU A CA 1
ATOM 790 C C . GLU A 1 103 ? -11.443 -23.196 9.108 1.00 45.56 103 GLU A C 1
ATOM 792 O O . GLU A 1 103 ? -10.210 -23.238 9.005 1.00 45.56 103 GLU A O 1
ATOM 797 N N . PRO A 1 104 ? -12.035 -23.037 10.308 1.00 45.88 104 PRO A N 1
ATOM 798 C CA . PRO A 1 104 ? -11.272 -23.148 11.531 1.00 45.88 104 PRO A CA 1
ATOM 799 C C . PRO A 1 104 ? -10.789 -24.590 11.576 1.00 45.88 104 PRO A C 1
ATOM 801 O O . PRO A 1 104 ? -11.567 -25.505 11.836 1.00 45.88 104 PRO A O 1
ATOM 804 N N . SER A 1 105 ? -9.514 -24.803 11.269 1.00 43.28 105 SER A N 1
ATOM 805 C CA . SER A 1 105 ? -8.884 -26.104 11.405 1.00 43.28 105 SER A CA 1
ATOM 806 C C . SER A 1 105 ? -8.995 -26.477 12.883 1.00 43.28 105 SER A C 1
ATOM 808 O O . SER A 1 105 ? -8.264 -25.957 13.726 1.00 43.28 105 SER A O 1
ATOM 810 N N . GLN A 1 106 ? -9.986 -27.307 13.209 1.00 39.19 106 GLN A N 1
ATOM 811 C CA . GLN A 1 106 ? -10.203 -27.876 14.531 1.00 39.19 106 GLN A CA 1
ATOM 812 C C . GLN A 1 106 ? -9.050 -28.841 14.819 1.00 39.19 106 GLN A C 1
ATOM 814 O O . GLN A 1 106 ? -9.180 -30.050 14.679 1.00 39.19 106 GLN A O 1
ATOM 819 N N . SER A 1 107 ? -7.883 -28.315 15.178 1.00 41.78 107 SER A N 1
ATOM 820 C CA . SER A 1 107 ? -6.840 -29.109 15.814 1.00 41.78 107 SER A CA 1
ATOM 821 C C . SER A 1 107 ? -7.025 -28.992 17.323 1.00 41.78 107 SER A C 1
ATOM 823 O O . SER A 1 107 ? -6.507 -28.073 17.962 1.00 41.78 107 SER A O 1
ATOM 825 N N . GLU A 1 108 ? -7.812 -29.916 17.874 1.00 49.78 108 GLU A N 1
ATOM 826 C CA . GLU A 1 108 ? -7.889 -30.208 19.302 1.00 49.78 108 GLU A CA 1
ATOM 827 C C . GLU A 1 108 ? -6.479 -30.475 19.856 1.00 49.78 108 GLU A C 1
ATOM 829 O O . GLU A 1 108 ? -5.863 -31.505 19.590 1.00 49.78 108 GLU A O 1
ATOM 834 N N . SER A 1 109 ? -5.948 -29.551 20.652 1.00 43.38 109 SER A N 1
ATOM 835 C CA . SER A 1 109 ? -4.890 -29.863 21.616 1.00 43.38 109 SER A CA 1
ATOM 836 C C . SER A 1 109 ? -5.073 -29.007 22.876 1.00 43.38 109 SER A C 1
ATOM 838 O O . SER A 1 109 ? -5.559 -27.875 22.784 1.00 43.38 109 SER A O 1
ATOM 840 N N . PRO A 1 110 ? -4.799 -29.566 24.070 1.00 48.97 110 PRO A N 1
ATOM 841 C CA . PRO A 1 110 ? -5.367 -29.076 25.318 1.00 48.97 110 PRO A CA 1
ATOM 842 C C . PRO A 1 110 ? -4.680 -27.796 25.829 1.00 48.97 110 PRO A C 1
ATOM 844 O O . PRO A 1 110 ? -3.507 -27.545 25.539 1.00 48.97 110 PRO A O 1
ATOM 847 N N . PRO A 1 111 ? -5.392 -26.978 26.624 1.00 56.91 111 PRO A N 1
ATOM 848 C CA . PRO A 1 111 ? -4.953 -25.651 27.020 1.00 56.91 111 PRO A CA 1
ATOM 849 C C . PRO A 1 111 ? -4.104 -25.747 28.287 1.00 56.91 111 PRO A C 1
ATOM 851 O O . PRO A 1 111 ? -4.614 -26.088 29.353 1.00 56.91 111 PRO A O 1
ATOM 854 N N . THR A 1 112 ? -2.807 -25.438 28.233 1.00 46.91 112 THR A N 1
ATOM 855 C CA . THR A 1 112 ? -2.067 -25.216 29.495 1.00 46.91 112 THR A CA 1
ATOM 856 C C . THR A 1 112 ? -1.020 -24.101 29.459 1.00 46.91 112 THR A C 1
ATOM 858 O O . THR A 1 112 ? -0.616 -23.656 30.521 1.00 46.91 112 THR A O 1
ATOM 861 N N . LEU A 1 113 ? -0.642 -23.530 28.306 1.00 45.84 113 LEU A N 1
ATOM 862 C CA . LEU A 1 113 ? 0.323 -22.406 28.270 1.00 45.84 113 LEU A CA 1
ATOM 863 C C . LEU A 1 113 ? 0.006 -21.317 27.222 1.00 45.84 113 LEU A C 1
ATOM 865 O O . LEU A 1 113 ? 0.899 -20.625 26.748 1.00 45.84 113 LEU A O 1
ATOM 869 N N . ALA A 1 114 ? -1.266 -21.132 26.857 1.00 47.84 114 ALA A N 1
ATOM 870 C CA . ALA A 1 114 ? -1.690 -20.136 25.859 1.00 47.84 114 ALA A CA 1
ATOM 871 C C . ALA A 1 114 ? -2.119 -18.773 26.452 1.00 47.84 114 ALA A C 1
ATOM 873 O O . ALA A 1 114 ? -2.678 -17.945 25.742 1.00 47.84 114 ALA A O 1
ATOM 874 N N . LEU A 1 115 ? -1.866 -18.513 27.740 1.00 45.16 115 LEU A N 1
ATOM 875 C CA . LEU A 1 115 ? -2.355 -17.315 28.449 1.00 45.16 115 LEU A CA 1
ATOM 876 C C . LEU A 1 115 ? -1.573 -16.015 28.172 1.00 45.16 115 LEU A C 1
ATOM 878 O O . LEU A 1 115 ? -1.876 -14.989 28.772 1.00 45.16 115 LEU A O 1
ATOM 882 N N . LEU A 1 116 ? -0.595 -16.032 27.261 1.00 44.31 116 LEU A N 1
ATOM 883 C CA . LEU A 1 116 ? 0.161 -14.840 26.845 1.00 44.31 116 LEU A CA 1
ATOM 884 C C . LEU A 1 116 ? 0.354 -14.737 25.324 1.00 44.31 116 LEU A C 1
ATOM 886 O O . LEU A 1 116 ? 1.168 -13.942 24.866 1.00 44.31 116 LEU A O 1
ATOM 890 N N . ARG A 1 117 ? -0.368 -15.528 24.518 1.00 49.06 117 ARG A N 1
ATOM 891 C CA . ARG A 1 117 ? -0.436 -15.252 23.079 1.00 49.06 117 ARG A CA 1
ATOM 892 C C . ARG A 1 117 ? -1.545 -14.238 22.875 1.00 49.06 117 ARG A C 1
ATOM 894 O O . ARG A 1 117 ? -2.718 -14.582 22.997 1.00 49.06 117 ARG A O 1
ATOM 901 N N . GLU A 1 118 ? -1.145 -12.992 22.643 1.00 51.69 118 GLU A N 1
ATOM 902 C CA . GLU A 1 118 ? -2.036 -11.918 22.224 1.00 51.69 118 GLU A CA 1
ATOM 903 C C . GLU A 1 118 ? -2.983 -12.465 21.154 1.00 51.69 118 GLU A C 1
ATOM 905 O O . GLU A 1 118 ? -2.560 -13.063 20.162 1.00 51.69 118 GLU A O 1
ATOM 910 N N . THR A 1 119 ? -4.283 -12.370 21.422 1.00 54.62 119 THR A N 1
ATOM 911 C CA . THR A 1 119 ? -5.316 -12.833 20.499 1.00 54.62 119 THR A CA 1
ATOM 912 C C . THR A 1 119 ? -5.055 -12.211 19.130 1.00 54.62 119 THR A C 1
ATOM 914 O O . THR A 1 119 ? -4.860 -10.991 19.091 1.00 54.62 119 THR A O 1
ATOM 917 N N . PRO A 1 120 ? -5.053 -12.992 18.030 1.00 62.25 120 PRO A N 1
ATOM 918 C CA . PRO A 1 120 ? -4.758 -12.464 16.705 1.00 62.25 120 PRO A CA 1
ATOM 919 C C . PRO A 1 120 ? -5.692 -11.289 16.443 1.00 62.25 120 PRO A C 1
ATOM 921 O O . PRO A 1 120 ? -6.919 -11.435 16.437 1.00 62.25 120 PRO A O 1
ATOM 924 N N . SER A 1 121 ? -5.108 -10.098 16.318 1.00 62.53 121 SER A N 1
ATOM 925 C CA . SER A 1 121 ? -5.895 -8.898 16.091 1.00 62.53 121 SER A CA 1
ATOM 926 C C . SER A 1 121 ? -6.551 -9.041 14.728 1.00 62.53 121 SER A C 1
ATOM 928 O O . SER A 1 121 ? -5.908 -9.139 13.687 1.00 62.53 121 SER A O 1
ATOM 930 N N . SER A 1 122 ? -7.870 -9.137 14.765 1.00 73.00 122 SER A N 1
ATOM 931 C CA . SER A 1 122 ? -8.708 -9.217 13.588 1.00 73.00 122 SER A CA 1
ATOM 932 C C . SER A 1 122 ? -8.643 -7.844 12.901 1.00 73.00 122 SER A C 1
ATOM 934 O O . SER A 1 122 ? -9.178 -6.861 13.421 1.00 73.00 122 SER A O 1
ATOM 936 N N . LYS A 1 123 ? -7.922 -7.744 11.775 1.00 82.81 123 LYS A N 1
ATOM 937 C CA . LYS A 1 123 ? -7.692 -6.482 11.041 1.00 82.81 123 LYS A CA 1
ATOM 938 C C . LYS A 1 123 ? -8.410 -6.507 9.692 1.00 82.81 123 LYS A C 1
ATOM 940 O O . LYS A 1 123 ? -8.455 -7.537 9.025 1.00 82.81 123 LYS A O 1
ATOM 945 N N . ARG A 1 124 ? -8.956 -5.363 9.270 1.00 89.31 124 ARG A N 1
ATOM 946 C CA . ARG A 1 124 ? -9.455 -5.183 7.896 1.00 89.31 124 ARG A CA 1
ATOM 947 C C . ARG A 1 124 ? -8.277 -4.868 6.987 1.00 89.31 124 ARG A C 1
ATOM 949 O O . ARG A 1 124 ? -7.602 -3.866 7.218 1.00 89.31 124 ARG A O 1
ATOM 956 N N . VAL A 1 125 ? -8.047 -5.699 5.978 1.00 92.56 125 VAL A N 1
ATOM 957 C CA . VAL A 1 125 ? -6.952 -5.501 5.030 1.00 92.56 125 VAL A CA 1
ATOM 958 C C . VAL A 1 125 ? -7.560 -5.157 3.682 1.00 92.56 125 VAL A C 1
ATOM 960 O O . VAL A 1 125 ? -8.257 -5.956 3.060 1.00 92.56 125 VAL A O 1
ATOM 963 N N . TYR A 1 126 ? -7.324 -3.932 3.235 1.00 94.62 126 TYR A N 1
ATOM 964 C CA . TYR A 1 126 ? -7.646 -3.547 1.867 1.00 94.62 126 TYR A CA 1
ATOM 965 C C . TYR A 1 126 ? -6.485 -3.968 0.983 1.00 94.62 126 TYR A C 1
ATOM 967 O O . TYR A 1 126 ? -5.335 -3.759 1.352 1.00 94.62 126 TYR A O 1
ATOM 975 N N . TYR A 1 127 ? -6.766 -4.563 -0.163 1.00 94.38 127 TYR A N 1
ATOM 976 C CA . TYR A 1 127 ? -5.740 -5.109 -1.039 1.00 94.38 127 TYR A CA 1
ATOM 977 C C . TYR A 1 127 ? -5.853 -4.498 -2.430 1.00 94.38 127 TYR A C 1
ATOM 979 O O . TYR A 1 127 ? -6.951 -4.376 -2.970 1.00 94.38 127 TYR A O 1
ATOM 987 N N . MET A 1 128 ? -4.719 -4.132 -3.016 1.00 94.81 128 MET A N 1
ATOM 988 C CA . MET A 1 128 ? -4.633 -3.683 -4.401 1.00 94.81 128 MET A CA 1
ATOM 989 C C . MET A 1 128 ? -3.429 -4.346 -5.065 1.00 94.81 128 MET A C 1
ATOM 991 O O . MET A 1 128 ? -2.310 -4.307 -4.551 1.00 94.81 128 MET A O 1
ATOM 995 N N . HIS A 1 129 ? -3.684 -4.953 -6.220 1.00 93.75 129 HIS A N 1
ATOM 996 C CA . HIS A 1 129 ? -2.659 -5.603 -7.022 1.00 93.75 129 HIS A CA 1
ATOM 997 C C . HIS A 1 129 ? -1.924 -4.560 -7.865 1.00 93.75 129 HIS A C 1
ATOM 999 O O . HIS A 1 129 ? -2.558 -3.842 -8.641 1.00 93.75 129 HIS A O 1
ATOM 1005 N N . LEU A 1 130 ? -0.599 -4.501 -7.749 1.00 92.88 130 LEU A N 1
ATOM 1006 C CA . LEU A 1 130 ? 0.215 -3.501 -8.446 1.00 92.88 130 LEU A CA 1
ATOM 1007 C C . LEU A 1 130 ? 0.224 -3.709 -9.967 1.00 92.88 130 LEU A C 1
ATOM 1009 O O . LEU A 1 130 ? -0.016 -2.752 -10.694 1.00 92.88 130 LEU A O 1
ATOM 1013 N N . ASP A 1 131 ? 0.371 -4.946 -10.459 1.00 89.94 131 ASP A N 1
ATOM 1014 C CA . ASP A 1 131 ? 0.361 -5.211 -11.915 1.00 89.94 131 ASP A CA 1
ATOM 1015 C C . ASP A 1 131 ? -0.948 -4.843 -12.630 1.00 89.94 131 ASP A C 1
ATOM 1017 O O . ASP A 1 131 ? -0.947 -4.544 -13.824 1.00 89.94 131 ASP A O 1
ATOM 1021 N N . LEU A 1 132 ? -2.083 -4.844 -11.922 1.00 88.38 132 LEU A N 1
ATOM 1022 C CA . LEU A 1 132 ? -3.365 -4.463 -12.522 1.00 88.38 132 LEU A CA 1
ATOM 1023 C C . LEU A 1 132 ? -3.495 -2.941 -12.683 1.00 88.38 132 LEU A C 1
ATOM 1025 O O . LEU A 1 132 ? -4.314 -2.462 -13.473 1.00 88.38 132 LEU A O 1
ATOM 1029 N N . GLN A 1 133 ? -2.680 -2.168 -11.965 1.00 87.06 133 GLN A N 1
ATOM 1030 C CA . GLN A 1 133 ? -2.726 -0.713 -11.971 1.00 87.06 133 GLN A CA 1
ATOM 1031 C C . GLN A 1 133 ? -1.825 -0.153 -13.074 1.00 87.06 133 GLN A C 1
ATOM 1033 O O . GLN A 1 133 ? -0.657 0.161 -12.871 1.00 87.06 133 GLN A O 1
ATOM 1038 N N . ARG A 1 134 ? -2.405 0.050 -14.265 1.00 82.88 134 ARG A N 1
ATOM 1039 C CA . ARG A 1 134 ? -1.701 0.671 -15.407 1.00 82.88 134 ARG A CA 1
ATOM 1040 C C . ARG A 1 134 ? -1.254 2.115 -15.146 1.00 82.88 134 ARG A C 1
ATOM 1042 O O . ARG A 1 134 ? -0.387 2.622 -15.850 1.00 82.88 134 ARG A O 1
ATOM 1049 N N . SER A 1 135 ? -1.874 2.804 -14.188 1.00 93.81 135 SER A N 1
ATOM 1050 C CA . SER A 1 135 ? -1.582 4.200 -13.862 1.00 93.81 135 SER A CA 1
ATOM 1051 C C . SER A 1 135 ? -1.539 4.403 -12.353 1.00 93.81 135 SER A C 1
ATOM 1053 O O . SER A 1 135 ? -2.515 4.144 -11.651 1.00 93.81 135 SER A O 1
ATOM 1055 N N . ILE A 1 136 ? -0.419 4.942 -11.873 1.00 94.31 136 ILE A N 1
ATOM 1056 C CA . ILE A 1 136 ? -0.206 5.272 -10.458 1.00 94.31 136 ILE A CA 1
ATOM 1057 C C . ILE A 1 136 ? -1.226 6.321 -9.997 1.00 94.31 136 ILE A C 1
ATOM 1059 O O . ILE A 1 136 ? -1.816 6.189 -8.929 1.00 94.31 136 ILE A O 1
ATOM 1063 N N . ASP A 1 137 ? -1.511 7.328 -10.829 1.00 95.19 137 ASP A N 1
ATOM 1064 C CA . ASP A 1 137 ? -2.500 8.367 -10.516 1.00 95.19 137 ASP A CA 1
ATOM 1065 C C . ASP A 1 137 ? -3.922 7.804 -10.380 1.00 95.19 137 ASP A C 1
ATOM 1067 O O . ASP A 1 137 ? -4.713 8.295 -9.569 1.00 95.19 137 ASP A O 1
ATOM 1071 N N . ALA A 1 138 ? -4.264 6.776 -11.164 1.00 93.25 138 ALA A N 1
ATOM 1072 C CA . ALA A 1 138 ? -5.545 6.090 -11.036 1.00 93.25 138 ALA A CA 1
ATOM 1073 C C . ALA A 1 138 ? -5.633 5.349 -9.697 1.00 93.25 138 ALA A C 1
ATOM 1075 O O . ALA A 1 138 ? -6.599 5.549 -8.959 1.00 93.25 138 ALA A O 1
ATOM 1076 N N . GLY A 1 139 ? -4.595 4.596 -9.336 1.00 93.81 139 GLY A N 1
ATOM 1077 C CA . GLY A 1 139 ? -4.550 3.897 -8.058 1.00 93.81 139 GLY A CA 1
ATOM 1078 C C . GLY A 1 139 ? -4.586 4.855 -6.859 1.00 93.81 139 GLY A C 1
ATOM 1079 O O . GLY A 1 139 ? -5.401 4.677 -5.957 1.00 93.81 139 GLY A O 1
ATOM 1080 N N . VAL A 1 140 ? -3.822 5.953 -6.873 1.00 95.25 140 VAL A N 1
ATOM 1081 C CA . VAL A 1 140 ? -3.887 6.993 -5.822 1.00 95.25 140 VAL A CA 1
ATOM 1082 C C . VAL A 1 140 ? -5.290 7.603 -5.713 1.00 95.25 140 VAL A C 1
ATOM 1084 O O . VAL A 1 140 ? -5.787 7.842 -4.607 1.00 95.25 140 VAL A O 1
ATOM 1087 N N . ARG A 1 141 ? -5.978 7.822 -6.840 1.00 95.00 141 ARG A N 1
ATOM 1088 C CA . ARG A 1 141 ? -7.369 8.299 -6.839 1.00 95.00 141 ARG A CA 1
ATOM 1089 C C . ARG A 1 141 ? -8.310 7.299 -6.164 1.00 95.00 141 ARG A C 1
ATOM 1091 O O . ARG A 1 141 ? -9.178 7.723 -5.399 1.00 95.00 141 ARG A O 1
ATOM 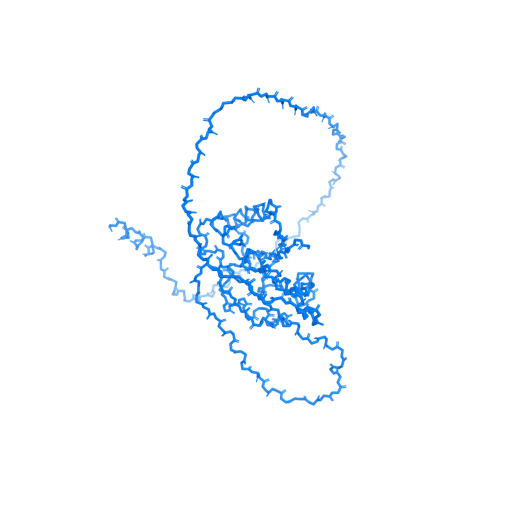1098 N N . GLU A 1 142 ? -8.133 6.002 -6.400 1.00 93.38 142 GLU A N 1
ATOM 1099 C CA . GLU A 1 142 ? -8.898 4.954 -5.715 1.00 93.38 142 GLU A CA 1
ATOM 1100 C C . GLU A 1 142 ? -8.623 4.945 -4.207 1.00 93.38 142 GLU A C 1
ATOM 1102 O O . GLU A 1 142 ? -9.567 4.880 -3.417 1.00 93.38 142 GLU A O 1
ATOM 1107 N N . LEU A 1 143 ? -7.364 5.117 -3.791 1.00 94.31 143 LEU A N 1
ATOM 1108 C CA . LEU A 1 143 ? -6.991 5.231 -2.375 1.00 94.31 143 LEU A CA 1
ATOM 1109 C C . LEU A 1 143 ? -7.656 6.433 -1.696 1.00 94.31 143 LEU A C 1
ATOM 1111 O O . LEU A 1 143 ? -8.173 6.310 -0.584 1.00 94.31 143 LEU A O 1
ATOM 1115 N N . ARG A 1 144 ? -7.714 7.586 -2.372 1.00 93.94 144 ARG A N 1
ATOM 1116 C CA . ARG A 1 144 ? -8.444 8.767 -1.878 1.00 93.94 144 ARG A CA 1
ATOM 1117 C C . ARG A 1 144 ? -9.949 8.514 -1.779 1.00 93.94 144 ARG A C 1
ATOM 1119 O O . ARG A 1 144 ? -10.590 8.964 -0.824 1.00 93.94 144 ARG A O 1
ATOM 1126 N N . GLY A 1 145 ? -10.514 7.789 -2.743 1.00 92.06 145 GLY A N 1
ATOM 1127 C CA . GLY A 1 145 ? -11.905 7.338 -2.700 1.00 92.06 145 GLY A CA 1
ATOM 1128 C C . GLY A 1 145 ? -12.171 6.457 -1.479 1.00 92.06 145 GLY A C 1
ATOM 1129 O O . GLY A 1 145 ? -13.112 6.710 -0.722 1.00 92.06 145 GLY A O 1
ATOM 1130 N N . LEU A 1 146 ? -11.285 5.492 -1.224 1.00 92.00 146 LEU A N 1
ATOM 1131 C CA . LEU A 1 146 ? -11.356 4.629 -0.050 1.00 92.00 146 LEU A CA 1
ATOM 1132 C C . LEU A 1 146 ? -11.251 5.444 1.244 1.00 92.00 146 LEU A C 1
ATOM 1134 O O . LEU A 1 146 ? -12.112 5.310 2.110 1.00 92.00 146 LEU A O 1
ATOM 1138 N N . LEU A 1 147 ? -10.270 6.342 1.359 1.00 92.50 147 LEU A N 1
ATOM 1139 C CA . LEU A 1 147 ? -10.109 7.220 2.523 1.00 92.50 147 LEU A CA 1
ATOM 1140 C C . LEU A 1 147 ? -11.383 8.039 2.795 1.00 92.50 147 LEU A C 1
ATOM 1142 O O . LEU A 1 147 ? -11.815 8.165 3.942 1.00 92.50 147 LEU A O 1
ATOM 1146 N N . SER A 1 148 ? -12.014 8.550 1.738 1.00 91.31 148 SER A N 1
ATOM 1147 C CA . SER A 1 148 ? -13.270 9.302 1.830 1.00 91.31 148 SER A CA 1
ATOM 1148 C C . SER A 1 148 ? -14.423 8.423 2.323 1.00 91.31 148 SER A C 1
ATOM 1150 O O . SER A 1 148 ? -15.212 8.865 3.153 1.00 91.31 148 SER A O 1
ATOM 1152 N N . SER A 1 149 ? -14.489 7.165 1.875 1.00 88.88 149 SER A N 1
ATOM 1153 C CA . SER A 1 149 ? -15.490 6.195 2.342 1.00 88.88 149 SER A CA 1
ATOM 1154 C C . SER A 1 149 ? -15.292 5.775 3.805 1.00 88.88 149 SER A C 1
ATOM 1156 O O . SER A 1 149 ? -16.268 5.546 4.517 1.00 88.88 149 SER A O 1
ATOM 1158 N N . LEU A 1 150 ? -14.039 5.721 4.276 1.00 87.19 150 LEU A N 1
ATOM 1159 C CA . LEU A 1 150 ? -13.697 5.404 5.668 1.00 87.19 150 LEU A CA 1
ATOM 1160 C C . LEU A 1 150 ? -13.941 6.580 6.609 1.00 87.19 150 LEU A C 1
ATOM 1162 O O . LEU A 1 150 ? -14.220 6.393 7.793 1.00 87.19 150 LEU A O 1
ATOM 1166 N N . SER A 1 151 ? -13.875 7.797 6.079 1.00 84.69 151 SER A N 1
ATOM 1167 C CA . SER A 1 151 ? -14.287 9.014 6.761 1.00 84.69 151 SER A CA 1
ATOM 1168 C C . SER A 1 151 ? -15.819 9.121 6.793 1.00 84.69 151 SER A C 1
ATOM 1170 O O . SER A 1 151 ? -16.385 10.107 6.321 1.00 84.69 151 SER A O 1
ATOM 1172 N N . THR A 1 152 ? -16.527 8.137 7.354 1.00 72.38 152 THR A N 1
ATOM 1173 C CA . THR A 1 152 ? -17.957 8.321 7.630 1.00 72.38 152 THR A CA 1
ATOM 1174 C C . THR A 1 152 ? -18.119 9.489 8.604 1.00 72.38 152 THR A C 1
ATOM 1176 O O . THR A 1 152 ? -17.548 9.437 9.701 1.00 72.38 152 THR A O 1
ATOM 1179 N N . PRO A 1 153 ? -18.860 10.551 8.237 1.00 62.34 153 PRO A N 1
ATOM 1180 C CA . PRO A 1 153 ? -19.086 11.667 9.135 1.00 62.34 153 PRO A CA 1
ATOM 1181 C C . PRO A 1 153 ? -19.799 11.139 10.376 1.00 62.34 153 PRO A C 1
ATOM 1183 O O . PRO A 1 153 ? -20.837 10.483 10.287 1.00 62.34 153 PRO A O 1
ATOM 1186 N N . VAL A 1 154 ? -19.216 11.403 11.544 1.00 66.81 154 VAL A N 1
ATOM 1187 C CA . VAL A 1 154 ? -19.869 11.125 12.820 1.00 66.81 154 VAL A CA 1
ATOM 1188 C C . VAL A 1 154 ? -21.071 12.056 12.893 1.00 66.81 154 VAL A C 1
ATOM 1190 O O . VAL A 1 154 ? -20.940 13.228 13.245 1.00 66.81 154 VAL A O 1
ATOM 1193 N N . PHE A 1 155 ? -22.244 11.547 12.525 1.00 66.94 155 PHE A N 1
ATOM 1194 C CA . PHE A 1 155 ? -23.495 12.215 12.829 1.00 66.94 155 PHE A CA 1
ATOM 1195 C C . PHE A 1 155 ? -23.626 12.199 14.346 1.00 66.94 155 PHE A C 1
ATOM 1197 O O . PHE A 1 155 ? -23.955 11.178 14.950 1.00 66.94 155 PHE A O 1
ATOM 1204 N N . GLN A 1 156 ? -23.306 13.327 14.977 1.00 68.50 156 GLN A N 1
ATOM 1205 C CA . GLN A 1 156 ? -23.699 13.550 16.354 1.00 68.50 156 GLN A CA 1
ATOM 1206 C C . GLN A 1 156 ? -25.223 13.548 16.354 1.00 68.50 156 GLN A C 1
ATOM 1208 O O . GLN A 1 156 ? -25.858 14.533 15.981 1.00 68.50 156 GLN A O 1
ATOM 1213 N N . LEU A 1 157 ? -25.807 12.410 16.734 1.00 68.62 157 LEU A N 1
ATOM 1214 C CA . LEU A 1 157 ? -27.183 12.341 17.191 1.00 68.62 157 LEU A CA 1
ATOM 1215 C C . LEU A 1 157 ? -27.226 13.221 18.432 1.00 68.62 157 LEU A C 1
ATOM 1217 O O . LEU A 1 157 ? -26.935 12.777 19.542 1.00 68.62 157 LEU A O 1
ATOM 1221 N N . GLN A 1 158 ? -27.466 14.510 18.207 1.00 63.62 158 GLN A N 1
ATOM 1222 C CA . GLN A 1 158 ? -27.703 15.481 19.247 1.00 63.62 158 GLN A CA 1
ATOM 1223 C C . GLN A 1 158 ? -28.885 14.924 20.028 1.00 63.62 158 GLN A C 1
ATOM 1225 O O . GLN A 1 158 ? -30.010 14.877 19.534 1.00 63.62 158 GLN A O 1
ATOM 1230 N N . SER A 1 159 ? -28.551 14.356 21.185 1.00 56.59 159 SER A N 1
ATOM 1231 C CA . SER A 1 159 ? -29.469 13.779 22.148 1.00 56.59 159 SER A CA 1
ATOM 1232 C C . SER A 1 159 ? -30.700 14.672 22.220 1.00 56.59 159 SER A C 1
ATOM 1234 O O . SER A 1 159 ? -30.598 15.840 22.601 1.00 56.59 159 SER A O 1
ATOM 1236 N N . LEU A 1 160 ? -31.845 14.137 21.789 1.00 58.50 160 LEU A N 1
ATOM 1237 C CA . LEU A 1 160 ? -33.150 14.698 22.095 1.00 58.50 160 LEU A CA 1
ATOM 1238 C C . LEU A 1 160 ? -33.250 14.697 23.618 1.00 58.50 160 LEU A C 1
ATOM 1240 O O . LEU A 1 160 ? -33.637 13.704 24.231 1.00 58.50 160 LEU A O 1
ATOM 1244 N N . ALA A 1 161 ? -32.826 15.800 24.227 1.00 58.59 161 ALA A N 1
ATOM 1245 C CA . ALA A 1 161 ? -33.002 16.033 25.641 1.00 58.59 161 ALA A CA 1
ATOM 1246 C C . ALA A 1 161 ? -34.502 15.859 25.954 1.00 58.59 161 ALA A C 1
ATOM 1248 O O . ALA A 1 161 ? -35.336 16.523 25.326 1.00 58.59 161 ALA A O 1
ATOM 1249 N N . PRO A 1 162 ? -34.882 14.979 26.895 1.00 51.81 162 PRO A N 1
ATOM 1250 C CA . PRO A 1 162 ? -36.266 14.834 27.315 1.00 51.81 162 PRO A CA 1
ATOM 1251 C C . PRO A 1 162 ? -36.616 16.043 28.186 1.00 51.81 162 PRO A C 1
ATOM 1253 O O . PRO A 1 162 ? -36.480 16.016 29.406 1.00 51.81 162 PRO A O 1
ATOM 1256 N N . GLY A 1 163 ? -36.995 17.149 27.548 1.00 58.78 163 GLY A N 1
ATOM 1257 C CA . GLY A 1 163 ? -37.162 18.415 28.256 1.00 58.78 163 GLY A CA 1
ATOM 1258 C C . GLY A 1 163 ? -37.733 19.555 27.424 1.00 58.78 163 GLY A C 1
ATOM 1259 O O . GLY A 1 163 ? -37.283 20.680 27.570 1.00 58.78 163 GLY A O 1
ATOM 1260 N N . ALA A 1 164 ? -38.716 19.300 26.558 1.00 49.91 164 ALA A N 1
ATOM 1261 C CA . ALA A 1 164 ? -39.504 20.371 25.946 1.00 49.91 164 ALA A CA 1
ATOM 1262 C C . ALA A 1 164 ? -40.978 19.958 25.839 1.00 49.91 164 ALA A C 1
ATOM 1264 O O . ALA A 1 164 ? -41.492 19.584 24.789 1.00 49.91 164 ALA A O 1
ATOM 1265 N N . ARG A 1 165 ? -41.674 20.022 26.979 1.00 54.25 165 ARG A N 1
ATOM 1266 C CA . ARG A 1 165 ? -43.118 20.264 26.993 1.00 54.25 165 ARG A CA 1
ATOM 1267 C C . ARG A 1 165 ? -43.333 21.714 26.558 1.00 54.25 165 ARG A C 1
ATOM 1269 O O . ARG A 1 165 ? -42.954 22.615 27.298 1.00 54.25 165 ARG A O 1
ATOM 1276 N N . GLY A 1 166 ? -43.993 21.933 25.427 1.00 50.66 166 GLY A N 1
ATOM 1277 C CA . GLY A 1 166 ? -44.626 23.220 25.145 1.00 50.66 166 GLY A CA 1
ATOM 1278 C C . GLY A 1 166 ? -44.718 23.563 23.666 1.00 50.66 166 GLY A C 1
ATOM 1279 O O . GLY A 1 166 ? -43.702 23.678 22.997 1.00 50.66 166 GLY A O 1
ATOM 1280 N N . GLY A 1 167 ? -45.943 23.818 23.204 1.00 43.47 167 GLY A N 1
ATOM 1281 C CA . GLY A 1 167 ? -46.173 24.701 22.061 1.00 43.47 167 GLY A CA 1
ATOM 1282 C C . GLY A 1 167 ? -46.774 24.030 20.838 1.00 43.47 167 GLY A C 1
ATOM 1283 O O . GLY A 1 167 ? -46.070 23.586 19.943 1.00 43.47 167 GLY A O 1
ATOM 1284 N N . ALA A 1 168 ? -48.102 24.012 20.797 1.00 49.16 168 ALA A N 1
ATOM 1285 C CA . ALA A 1 168 ? -48.881 23.761 19.600 1.00 49.16 168 ALA A CA 1
ATOM 1286 C C . ALA A 1 168 ? -48.702 24.879 18.554 1.00 49.16 168 ALA A C 1
ATOM 1288 O O . ALA A 1 168 ? -48.627 26.053 18.908 1.00 49.16 168 ALA A O 1
ATOM 1289 N N . GLY A 1 169 ? -48.782 24.493 17.278 1.00 49.16 169 GLY A N 1
ATOM 1290 C CA . GLY A 1 169 ? -49.089 25.377 16.151 1.00 49.16 169 GLY A CA 1
ATOM 1291 C C . GLY A 1 169 ? -47.867 25.886 15.387 1.00 49.16 169 GLY A C 1
ATOM 1292 O O . GLY A 1 169 ? -47.053 26.619 15.923 1.00 49.16 169 GLY A O 1
ATOM 1293 N N . VAL A 1 170 ? -47.755 25.556 14.100 1.00 49.81 170 VAL A N 1
ATOM 1294 C CA . VAL A 1 170 ? -48.261 26.370 12.980 1.00 49.81 170 VAL A CA 1
ATOM 1295 C C . VAL A 1 170 ? -48.005 25.607 11.667 1.00 49.81 170 VAL A C 1
ATOM 1297 O O . VAL A 1 170 ? -47.014 24.904 11.502 1.00 49.81 170 VAL A O 1
ATOM 1300 N N . LYS A 1 171 ? -48.989 25.703 10.770 1.00 49.38 171 LYS A N 1
ATOM 1301 C CA . LYS A 1 171 ? -49.075 25.115 9.428 1.00 49.38 171 LYS A CA 1
ATOM 1302 C C . LYS A 1 171 ? -48.138 25.801 8.410 1.00 49.38 171 LYS A C 1
ATOM 1304 O O . LYS A 1 171 ? -47.798 26.968 8.569 1.00 49.38 171 LYS A O 1
ATOM 1309 N N . THR A 1 172 ? -48.056 25.152 7.241 1.00 41.94 172 THR A N 1
ATOM 1310 C CA . THR A 1 172 ? -48.032 25.725 5.866 1.00 41.94 172 THR A CA 1
ATOM 1311 C C . THR A 1 172 ? -46.665 25.977 5.208 1.00 41.94 172 THR A C 1
ATOM 1313 O O . THR A 1 172 ? -45.941 26.892 5.566 1.00 41.94 172 THR A O 1
ATOM 1316 N N . THR A 1 173 ? -46.384 25.145 4.195 1.00 50.41 173 THR A N 1
ATOM 1317 C CA . THR A 1 173 ? -46.089 25.487 2.785 1.00 50.41 173 THR A CA 1
ATOM 1318 C C . THR A 1 173 ? -45.190 26.692 2.477 1.00 50.41 173 THR A C 1
ATOM 1320 O O . THR A 1 173 ? -45.616 27.819 2.687 1.00 50.41 173 THR A O 1
ATOM 1323 N N . ALA A 1 174 ? -44.054 26.463 1.798 1.00 43.84 174 ALA A N 1
ATOM 1324 C CA . ALA A 1 174 ? -43.782 26.982 0.442 1.00 43.84 174 ALA A CA 1
ATOM 1325 C C . ALA A 1 174 ? -42.338 26.712 -0.039 1.00 43.84 174 ALA A C 1
ATOM 1327 O O . ALA A 1 174 ? -41.367 26.886 0.688 1.00 43.84 174 ALA A O 1
ATOM 1328 N N . VAL A 1 175 ? -42.254 26.325 -1.313 1.00 55.69 175 VAL A N 1
ATOM 1329 C CA . VAL A 1 175 ? -41.105 26.379 -2.241 1.00 55.69 175 VAL A CA 1
ATOM 1330 C C . VAL A 1 175 ? -40.815 27.851 -2.607 1.00 55.69 175 VAL A C 1
ATOM 1332 O O . VAL A 1 175 ? -41.777 28.621 -2.671 1.00 55.69 175 VAL A O 1
ATOM 1335 N N . PRO A 1 176 ? -39.547 28.288 -2.791 1.00 55.56 176 PRO A N 1
ATOM 1336 C CA . PRO A 1 176 ? -39.008 28.607 -4.140 1.00 55.56 176 PRO A CA 1
ATOM 1337 C C . PRO A 1 176 ? -37.496 28.275 -4.306 1.00 55.56 176 PRO A C 1
ATOM 1339 O O . PRO A 1 176 ? -36.733 28.332 -3.352 1.00 55.56 176 PRO A O 1
ATOM 1342 N N . THR A 1 177 ? -37.068 27.686 -5.432 1.00 49.47 177 THR A N 1
ATOM 1343 C CA . THR A 1 177 ? -36.501 28.313 -6.662 1.00 49.47 177 THR A CA 1
ATOM 1344 C C . THR A 1 177 ? -34.990 28.631 -6.577 1.00 49.47 177 THR A C 1
ATOM 1346 O O . THR A 1 177 ? -34.561 29.255 -5.611 1.00 49.47 177 THR A O 1
ATOM 1349 N N . PRO A 1 178 ? -34.178 28.225 -7.583 1.00 59.41 178 PRO A N 1
ATOM 1350 C CA . PRO A 1 178 ? -32.735 28.449 -7.629 1.00 59.41 178 PRO A CA 1
ATOM 1351 C C . PRO A 1 178 ? -32.391 29.813 -8.248 1.00 59.41 178 PRO A C 1
ATOM 1353 O O . PRO A 1 178 ? -32.975 30.197 -9.260 1.00 59.41 178 PRO A O 1
ATOM 1356 N N . THR A 1 179 ? -31.390 30.497 -7.695 1.00 57.94 179 THR A N 1
ATOM 1357 C CA . THR A 1 179 ? -30.796 31.700 -8.293 1.00 57.94 179 THR A CA 1
ATOM 1358 C C . THR A 1 179 ? -29.336 31.411 -8.624 1.00 57.94 179 THR A C 1
ATOM 1360 O O . THR A 1 179 ? -28.516 31.192 -7.735 1.00 57.94 179 THR A O 1
ATOM 1363 N N . GLN A 1 180 ? -29.047 31.368 -9.927 1.00 55.31 180 GLN A N 1
ATOM 1364 C CA . GLN A 1 180 ? -27.720 31.612 -10.482 1.00 55.31 180 GLN A CA 1
ATOM 1365 C C . GLN A 1 180 ? -27.293 33.032 -10.112 1.00 55.31 180 GLN A C 1
ATOM 1367 O O . GLN A 1 180 ? -28.071 33.954 -10.335 1.00 55.31 180 GLN A O 1
ATOM 1372 N N . GLU A 1 181 ? -26.046 33.230 -9.693 1.00 50.66 181 GLU A N 1
ATOM 1373 C CA . GLU A 1 181 ? -25.364 34.468 -10.056 1.00 50.66 181 GLU A CA 1
ATOM 1374 C C . GLU A 1 181 ? -23.890 34.204 -10.354 1.00 50.66 181 GLU A C 1
ATOM 1376 O O . GLU A 1 181 ? -23.152 33.557 -9.610 1.00 50.66 181 GLU A O 1
ATOM 1381 N N . LEU A 1 182 ? -23.564 34.651 -11.554 1.00 57.44 182 LEU A N 1
ATOM 1382 C CA . LEU A 1 182 ? -22.306 34.701 -12.257 1.00 57.44 182 LEU A CA 1
ATOM 1383 C C . LEU A 1 182 ? -21.554 35.928 -11.721 1.00 57.44 182 LEU A C 1
ATOM 1385 O O . LEU A 1 182 ? -22.125 37.005 -11.802 1.00 57.44 182 LEU A O 1
ATOM 1389 N N . ASP A 1 183 ? -20.314 35.809 -11.241 1.00 45.53 183 ASP A N 1
ATOM 1390 C CA . ASP A 1 183 ? -19.310 36.844 -11.530 1.00 45.53 183 ASP A CA 1
ATOM 1391 C C . ASP A 1 183 ? -17.884 36.366 -11.224 1.00 45.53 183 ASP A C 1
ATOM 1393 O O . ASP A 1 183 ? -17.485 36.092 -10.093 1.00 45.53 183 ASP A O 1
ATOM 1397 N N . ASN A 1 184 ? -17.121 36.255 -12.300 1.00 47.78 184 ASN A N 1
ATOM 1398 C CA . ASN A 1 184 ? -15.670 36.283 -12.360 1.00 47.78 184 ASN A CA 1
ATOM 1399 C C . ASN A 1 184 ? -15.418 37.374 -13.410 1.00 47.78 184 ASN A C 1
ATOM 1401 O O . ASN A 1 184 ? -16.034 37.288 -14.479 1.00 47.78 184 ASN A O 1
ATOM 1405 N N . PRO A 1 185 ? -14.553 38.377 -13.178 1.00 55.88 185 PRO A N 1
ATOM 1406 C CA . PRO A 1 185 ? -13.166 38.153 -13.576 1.00 55.88 185 PRO A CA 1
ATOM 1407 C C . PRO A 1 185 ? -12.095 38.971 -12.818 1.00 55.88 185 PRO A C 1
ATOM 1409 O O . PRO A 1 185 ? -12.342 40.008 -12.215 1.00 55.88 185 PRO A O 1
ATOM 1412 N N . ALA A 1 186 ? -10.852 38.541 -13.064 1.00 39.88 186 ALA A N 1
ATOM 1413 C CA . ALA A 1 186 ? -9.664 39.372 -13.280 1.00 39.88 186 ALA A CA 1
ATOM 1414 C C . ALA A 1 186 ? -8.721 39.694 -12.094 1.00 39.88 186 ALA A C 1
ATOM 1416 O O . ALA A 1 186 ? -8.964 40.550 -11.256 1.00 39.88 186 ALA A O 1
ATOM 1417 N N . VAL A 1 187 ? -7.507 39.135 -12.250 1.00 45.34 187 VAL A N 1
ATOM 1418 C CA . VAL A 1 187 ? -6.212 39.839 -12.156 1.00 45.34 187 VAL A CA 1
ATOM 1419 C C . VAL A 1 187 ? -5.682 40.130 -10.744 1.00 45.34 187 VAL A C 1
ATOM 1421 O O . VAL A 1 187 ? -6.069 41.104 -10.115 1.00 45.34 187 VAL A O 1
ATOM 1424 N N . ARG A 1 188 ? -4.607 39.425 -10.347 1.00 44.75 188 ARG A N 1
ATOM 1425 C CA . ARG A 1 188 ? -3.255 40.027 -10.357 1.00 44.75 188 ARG A CA 1
ATOM 1426 C C . ARG A 1 188 ? -2.128 39.014 -10.138 1.00 44.75 188 ARG A C 1
ATOM 1428 O O . ARG A 1 188 ? -2.047 38.327 -9.130 1.00 44.75 188 ARG A O 1
ATOM 1435 N N . VAL A 1 189 ? -1.222 39.030 -11.108 1.00 49.00 189 VAL A N 1
ATOM 1436 C CA . VAL A 1 189 ? 0.171 38.584 -11.062 1.00 49.00 189 VAL A CA 1
ATOM 1437 C C . VAL A 1 189 ? 0.912 39.275 -9.916 1.00 49.00 189 VAL A C 1
ATOM 1439 O O . VAL A 1 189 ? 0.929 40.503 -9.896 1.00 49.00 189 VAL A O 1
ATOM 1442 N N . VAL A 1 190 ? 1.605 38.518 -9.058 1.00 54.31 190 VAL A N 1
ATOM 1443 C CA . VAL A 1 190 ? 2.913 38.925 -8.513 1.00 54.31 190 VAL A CA 1
ATOM 1444 C C . VAL A 1 190 ? 3.797 37.684 -8.373 1.00 54.31 190 VAL A C 1
ATOM 1446 O O . VAL A 1 190 ? 3.532 36.783 -7.583 1.00 54.31 190 VAL A O 1
ATOM 1449 N N . GLN A 1 191 ? 4.841 37.660 -9.199 1.00 48.06 191 GLN A N 1
ATOM 1450 C CA . GLN A 1 191 ? 6.025 36.823 -9.062 1.00 48.06 191 GLN A CA 1
ATOM 1451 C C . GLN A 1 191 ? 6.726 37.121 -7.734 1.00 48.06 191 GLN A C 1
ATOM 1453 O O . GLN A 1 191 ? 7.040 38.277 -7.466 1.00 48.06 191 GLN A O 1
ATOM 1458 N N . SER A 1 192 ? 7.096 36.079 -6.997 1.00 51.38 192 SER A N 1
ATOM 1459 C CA . SER A 1 192 ? 8.208 36.155 -6.051 1.00 51.38 192 SER A CA 1
ATOM 1460 C C . SER A 1 192 ? 9.140 34.984 -6.306 1.00 51.38 192 SER A C 1
ATOM 1462 O O . SER A 1 192 ? 8.952 33.872 -5.822 1.00 51.38 192 SER A O 1
ATOM 1464 N N . VAL A 1 193 ? 10.135 35.280 -7.137 1.00 49.75 193 VAL A N 1
ATOM 1465 C CA . VAL A 1 193 ? 11.399 34.564 -7.253 1.00 49.75 193 VAL A CA 1
ATOM 1466 C C . VAL A 1 193 ? 12.080 34.612 -5.888 1.00 49.75 193 VAL A C 1
ATOM 1468 O O . VAL A 1 193 ? 12.383 35.695 -5.393 1.00 49.75 193 VAL A O 1
ATOM 1471 N N . LEU A 1 194 ? 12.340 33.454 -5.290 1.00 52.97 194 LEU A N 1
ATOM 1472 C CA . LEU A 1 194 ? 13.286 33.333 -4.187 1.00 52.97 194 LEU A CA 1
ATOM 1473 C C . LEU A 1 194 ? 14.178 32.125 -4.443 1.00 52.97 194 LEU A C 1
ATOM 1475 O O . LEU A 1 194 ? 13.832 30.971 -4.212 1.00 52.97 194 LEU A O 1
ATOM 1479 N N . THR A 1 195 ? 15.328 32.461 -5.006 1.00 57.12 195 THR A N 1
ATOM 1480 C CA . THR A 1 195 ? 16.544 31.676 -5.148 1.00 57.12 195 THR A CA 1
ATOM 1481 C C . THR A 1 195 ? 17.035 31.225 -3.767 1.00 57.12 195 THR A C 1
ATOM 1483 O O . THR A 1 195 ? 17.346 32.088 -2.945 1.00 57.12 195 THR A O 1
ATOM 1486 N N . PRO A 1 196 ? 17.204 29.922 -3.493 1.00 57.47 196 PRO A N 1
ATOM 1487 C CA . PRO A 1 196 ? 18.133 29.488 -2.467 1.00 57.47 196 PRO A CA 1
ATOM 1488 C C . PRO A 1 196 ? 19.542 29.410 -3.062 1.00 57.47 196 PRO A C 1
ATOM 1490 O O . PRO A 1 196 ? 19.841 28.695 -4.019 1.00 57.47 196 PRO A O 1
ATOM 1493 N N . GLN A 1 197 ? 20.378 30.253 -2.476 1.00 51.28 197 GLN A N 1
ATOM 1494 C CA . GLN A 1 197 ? 21.802 30.425 -2.667 1.00 51.28 197 GLN A CA 1
ATOM 1495 C C . GLN A 1 197 ? 22.545 29.087 -2.530 1.00 51.28 197 GLN A C 1
ATOM 1497 O O . GLN A 1 197 ? 22.423 28.371 -1.541 1.00 51.28 197 GLN A O 1
ATOM 1502 N N . ARG A 1 198 ? 23.318 28.767 -3.566 1.00 45.75 198 ARG A N 1
ATOM 1503 C CA . ARG A 1 198 ?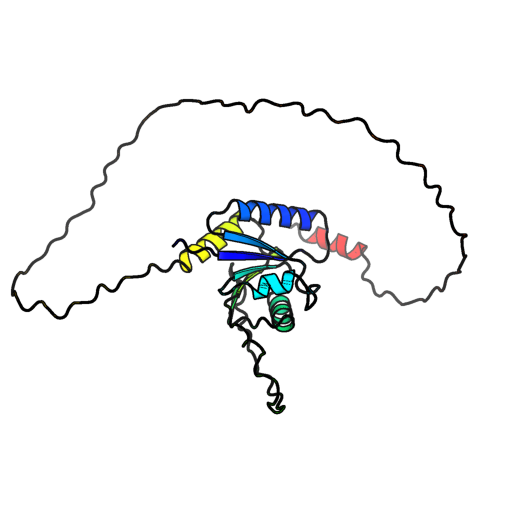 24.224 27.624 -3.662 1.00 45.75 198 ARG A CA 1
ATOM 1504 C C . ARG A 1 198 ? 25.421 27.864 -2.741 1.00 45.75 198 ARG A C 1
ATOM 1506 O O . ARG A 1 198 ? 26.262 28.705 -3.048 1.00 45.75 198 ARG A O 1
ATOM 1513 N N . GLU A 1 199 ? 25.497 27.128 -1.641 1.00 52.69 199 GLU A N 1
ATOM 1514 C CA . GLU A 1 199 ? 26.664 27.093 -0.760 1.00 52.69 199 GLU A CA 1
ATOM 1515 C C . GLU A 1 199 ? 27.625 25.987 -1.248 1.00 52.69 199 GLU A C 1
ATOM 1517 O O . GLU A 1 199 ? 27.220 24.826 -1.346 1.00 52.69 199 GLU A O 1
ATOM 1522 N N . PRO A 1 200 ? 28.875 26.300 -1.632 1.00 56.44 200 PRO A N 1
ATOM 1523 C CA . PRO A 1 200 ? 29.866 25.286 -1.963 1.00 56.44 200 PRO A CA 1
ATOM 1524 C C . PRO A 1 200 ? 30.494 24.749 -0.672 1.00 56.44 200 PRO A C 1
ATOM 1526 O O . PRO A 1 200 ? 31.498 25.276 -0.190 1.00 56.44 200 PRO A O 1
ATOM 1529 N N . SER A 1 201 ? 29.918 23.684 -0.108 1.00 58.75 201 SER A N 1
ATOM 1530 C CA . SER A 1 201 ? 30.599 22.914 0.934 1.00 58.75 201 SER A CA 1
ATOM 1531 C C . SER A 1 201 ? 31.824 22.227 0.337 1.00 58.75 201 SER A C 1
ATOM 1533 O O . SER A 1 201 ? 31.746 21.396 -0.569 1.00 58.75 201 SER A O 1
ATOM 1535 N N . GLN A 1 202 ? 32.971 22.646 0.854 1.00 61.59 202 GLN A N 1
ATOM 1536 C CA . GLN A 1 202 ? 34.297 22.130 0.575 1.00 61.59 202 GLN A CA 1
ATOM 1537 C C . GLN A 1 202 ? 34.367 20.629 0.880 1.00 61.59 202 GLN A C 1
ATOM 1539 O O . GLN A 1 202 ? 34.085 20.186 1.991 1.00 61.59 202 GLN A O 1
ATOM 1544 N N . ILE A 1 203 ? 34.783 19.862 -0.124 1.00 66.31 203 ILE A N 1
ATOM 1545 C CA . ILE A 1 203 ? 35.170 18.458 -0.004 1.00 66.31 203 ILE A CA 1
ATOM 1546 C C . ILE A 1 203 ? 36.577 18.424 0.624 1.00 66.31 203 ILE A C 1
ATOM 1548 O O . ILE A 1 203 ? 37.498 18.992 0.028 1.00 66.31 203 ILE A O 1
ATOM 1552 N N . PRO A 1 204 ? 36.795 17.790 1.791 1.00 72.75 204 PRO A N 1
ATOM 1553 C CA . PRO A 1 204 ? 38.143 17.528 2.281 1.00 72.75 204 PRO A CA 1
ATOM 1554 C C . PRO A 1 204 ? 38.835 16.441 1.430 1.00 72.75 204 PRO A C 1
ATOM 1556 O O . PRO A 1 204 ? 38.178 15.499 0.980 1.00 72.75 204 PRO A O 1
ATOM 1559 N N . PRO A 1 205 ? 40.155 16.552 1.191 1.00 68.94 205 PRO A N 1
ATOM 1560 C CA . PRO A 1 205 ? 40.900 15.627 0.345 1.00 68.94 205 PRO A CA 1
ATOM 1561 C C . PRO A 1 205 ? 41.015 14.226 0.958 1.00 68.94 205 PRO A C 1
ATOM 1563 O O . PRO A 1 205 ? 41.201 14.049 2.161 1.00 68.94 205 PRO A O 1
ATOM 1566 N N . ALA A 1 206 ? 40.924 13.242 0.065 1.00 54.47 206 ALA A N 1
ATOM 1567 C CA . ALA A 1 206 ? 41.022 11.813 0.305 1.00 54.47 206 ALA 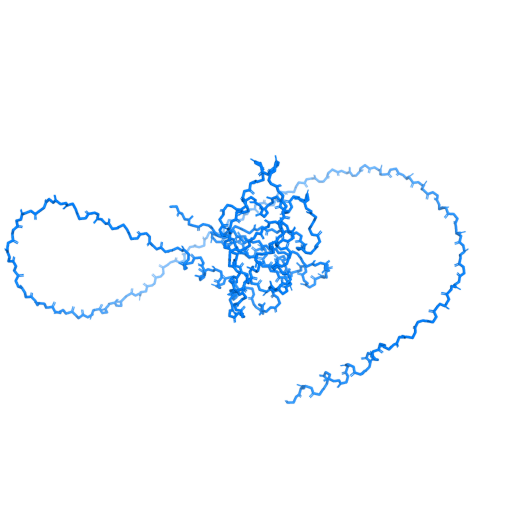A CA 1
ATOM 1568 C C . ALA A 1 206 ? 42.269 11.411 1.111 1.00 54.47 206 ALA A C 1
ATOM 1570 O O . ALA A 1 206 ? 43.398 11.765 0.767 1.00 54.47 206 ALA A O 1
ATOM 1571 N N . ALA A 1 207 ? 42.058 10.589 2.140 1.00 65.50 207 ALA A N 1
ATOM 1572 C CA . ALA A 1 207 ? 43.116 9.789 2.739 1.00 65.50 207 ALA A CA 1
ATOM 1573 C C . ALA A 1 207 ? 43.472 8.613 1.802 1.00 65.50 207 ALA A C 1
ATOM 1575 O O . ALA A 1 207 ? 42.571 8.024 1.196 1.00 65.50 207 ALA A O 1
ATOM 1576 N N . PRO A 1 208 ? 44.759 8.246 1.672 1.00 64.81 208 PRO A N 1
ATOM 1577 C CA . PRO A 1 208 ? 45.181 7.128 0.840 1.00 64.81 208 PRO A CA 1
ATOM 1578 C C . PRO A 1 208 ? 44.717 5.802 1.454 1.00 64.81 208 PRO A C 1
ATOM 1580 O O . PRO A 1 208 ? 45.137 5.418 2.546 1.00 64.81 208 PRO A O 1
ATOM 1583 N N . ILE A 1 209 ? 43.854 5.091 0.727 1.00 57.03 209 ILE A N 1
ATOM 1584 C CA . ILE A 1 209 ? 43.490 3.706 1.022 1.00 57.03 209 ILE A CA 1
ATOM 1585 C C . ILE A 1 209 ? 44.743 2.855 0.807 1.00 57.03 209 ILE A C 1
ATOM 1587 O O . ILE A 1 209 ? 45.270 2.758 -0.301 1.00 57.03 209 ILE A O 1
ATOM 1591 N N . GLY A 1 210 ? 45.229 2.270 1.900 1.00 50.59 210 GLY A N 1
ATOM 1592 C CA . GLY A 1 210 ? 46.305 1.295 1.888 1.00 50.59 210 GLY A CA 1
ATOM 1593 C C . GLY A 1 210 ? 45.954 0.111 0.992 1.00 50.59 210 GLY A C 1
ATOM 1594 O O . GLY A 1 210 ? 44.871 -0.466 1.079 1.00 50.59 210 GLY A O 1
ATOM 1595 N N . ALA A 1 211 ? 46.902 -0.241 0.130 1.00 48.72 211 ALA A N 1
ATOM 1596 C CA . ALA A 1 211 ? 46.870 -1.428 -0.698 1.00 48.72 211 ALA A CA 1
ATOM 1597 C C . ALA A 1 211 ? 46.851 -2.689 0.183 1.00 48.72 211 ALA A C 1
ATOM 1599 O O . ALA A 1 211 ? 47.894 -3.170 0.623 1.00 48.72 211 ALA A O 1
ATOM 1600 N N . PHE A 1 212 ? 45.666 -3.251 0.415 1.00 47.41 212 PHE A N 1
ATOM 1601 C CA . PHE A 1 212 ? 45.545 -4.648 0.813 1.00 47.41 212 PHE A CA 1
ATOM 1602 C C . PHE A 1 212 ? 45.632 -5.515 -0.443 1.00 47.41 212 PHE A C 1
ATOM 1604 O O . PHE A 1 212 ? 44.658 -5.745 -1.154 1.00 47.41 212 PHE A O 1
ATOM 1611 N N . SER A 1 213 ? 46.856 -5.965 -0.712 1.00 54.91 213 SER A N 1
ATOM 1612 C CA . SER A 1 213 ? 47.155 -7.075 -1.609 1.00 54.91 213 SER A CA 1
ATOM 1613 C C . SER A 1 213 ? 46.598 -8.358 -0.986 1.00 54.91 213 SER A C 1
ATOM 1615 O O . SER A 1 213 ? 47.206 -8.938 -0.086 1.00 54.91 213 SER A O 1
ATOM 1617 N N . VAL A 1 214 ? 45.407 -8.771 -1.418 1.00 56.00 214 VAL A N 1
ATOM 1618 C CA . VAL A 1 214 ? 44.871 -10.104 -1.125 1.00 56.00 214 VAL A CA 1
ATOM 1619 C C . VAL A 1 214 ? 45.255 -11.007 -2.290 1.00 56.00 214 VAL A C 1
ATOM 1621 O O . VAL A 1 214 ? 44.793 -10.838 -3.416 1.00 56.00 214 VAL A O 1
ATOM 1624 N N . ALA A 1 215 ? 46.160 -11.938 -2.002 1.00 58.91 215 ALA A N 1
ATOM 1625 C CA . ALA A 1 215 ? 46.617 -12.963 -2.923 1.00 58.91 215 ALA A CA 1
ATOM 1626 C C . ALA A 1 215 ? 45.455 -13.873 -3.386 1.00 58.91 215 ALA A C 1
ATOM 1628 O O . ALA A 1 215 ? 44.569 -14.187 -2.587 1.00 58.91 215 ALA A O 1
ATOM 1629 N N . PRO A 1 216 ? 45.470 -14.350 -4.643 1.00 65.06 216 PRO A N 1
ATOM 1630 C CA . PRO A 1 216 ? 44.482 -15.299 -5.144 1.00 65.06 216 PRO A CA 1
ATOM 1631 C C . PRO A 1 216 ? 44.771 -16.718 -4.621 1.00 65.06 216 PRO A C 1
ATOM 1633 O O . PRO A 1 216 ? 45.874 -17.229 -4.836 1.00 65.06 216 PRO A O 1
ATOM 1636 N N . PRO A 1 217 ? 43.813 -17.416 -3.982 1.00 63.16 217 PRO A N 1
ATOM 1637 C CA . PRO A 1 217 ? 43.942 -18.847 -3.778 1.00 63.16 217 PRO A CA 1
ATOM 1638 C C . PRO A 1 217 ? 43.625 -19.596 -5.078 1.00 63.16 217 PRO A C 1
ATOM 1640 O O . PRO A 1 217 ? 42.564 -19.458 -5.682 1.00 63.16 217 PRO A O 1
ATOM 1643 N N . ALA A 1 218 ? 44.624 -20.380 -5.468 1.00 53.78 218 ALA A N 1
ATOM 1644 C CA . ALA A 1 218 ? 44.696 -21.360 -6.535 1.00 53.78 218 ALA A CA 1
ATOM 1645 C C . ALA A 1 218 ? 43.367 -21.975 -7.009 1.00 53.78 218 ALA A C 1
ATOM 1647 O O . ALA A 1 218 ? 42.581 -22.537 -6.243 1.00 53.78 218 ALA A O 1
ATOM 1648 N N . ALA A 1 219 ? 43.239 -21.974 -8.334 1.00 47.38 219 ALA A N 1
ATOM 1649 C CA . ALA A 1 219 ? 42.358 -22.818 -9.115 1.00 47.38 219 ALA A CA 1
ATOM 1650 C C . ALA A 1 219 ? 42.409 -24.281 -8.644 1.00 47.38 219 ALA A C 1
ATOM 1652 O O . ALA A 1 219 ? 43.456 -24.931 -8.678 1.00 47.38 219 ALA A O 1
ATOM 1653 N N . LYS A 1 220 ? 41.247 -24.818 -8.269 1.00 54.31 220 LYS A N 1
ATOM 1654 C CA . LYS A 1 220 ? 40.983 -26.253 -8.335 1.00 54.31 220 LYS A CA 1
ATOM 1655 C C . LYS A 1 220 ? 39.986 -26.491 -9.453 1.00 54.31 220 LYS A C 1
ATOM 1657 O O . LYS A 1 220 ? 38.785 -26.297 -9.309 1.00 54.31 220 LYS A O 1
ATOM 1662 N N . THR A 1 221 ? 40.564 -26.883 -10.576 1.00 51.03 221 THR A N 1
ATOM 1663 C CA . THR A 1 221 ? 39.969 -27.637 -11.668 1.00 51.03 221 THR A CA 1
ATOM 1664 C C . THR A 1 221 ? 39.058 -28.722 -11.098 1.00 51.03 221 THR A C 1
ATOM 1666 O O . THR A 1 221 ? 39.540 -29.632 -10.426 1.00 51.03 221 THR A O 1
ATOM 1669 N N . ASN A 1 222 ? 37.757 -28.634 -11.362 1.00 46.25 222 ASN A N 1
ATOM 1670 C CA . ASN A 1 222 ? 36.883 -29.793 -11.284 1.00 46.25 222 ASN A CA 1
ATOM 1671 C C . ASN A 1 222 ? 36.050 -29.853 -12.563 1.00 46.25 222 ASN A C 1
ATOM 1673 O O . ASN A 1 222 ? 35.385 -28.899 -12.959 1.00 46.25 222 ASN A O 1
ATOM 1677 N N . THR A 1 223 ? 36.234 -30.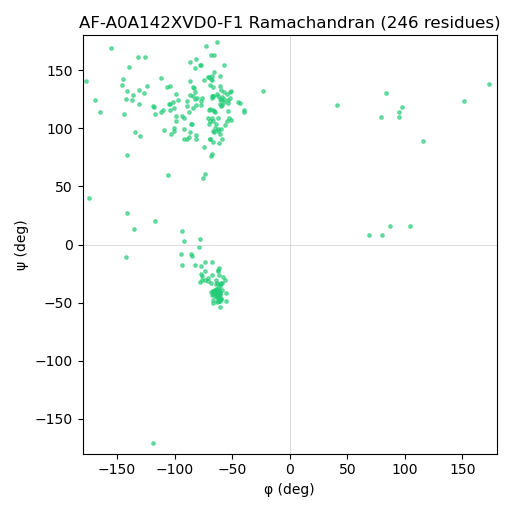975 -13.236 1.00 53.81 223 THR A N 1
ATOM 1678 C CA . THR A 1 223 ? 35.723 -31.390 -14.536 1.00 53.81 223 THR A CA 1
ATOM 1679 C C . THR A 1 223 ? 34.195 -31.562 -14.538 1.00 53.81 223 THR A C 1
ATOM 1681 O O . THR A 1 223 ? 33.578 -31.671 -13.477 1.00 53.81 223 THR A O 1
ATOM 1684 N N . PRO A 1 224 ? 33.572 -31.592 -15.731 1.00 50.72 224 PRO A N 1
ATOM 1685 C CA . PRO A 1 224 ? 32.132 -31.478 -15.905 1.00 50.72 224 PRO A CA 1
ATOM 1686 C C . PRO A 1 224 ? 31.429 -32.822 -15.700 1.00 50.72 224 PRO A C 1
ATOM 1688 O O . PRO A 1 224 ? 31.825 -33.836 -16.274 1.00 50.72 224 PRO A O 1
ATOM 1691 N N . VAL A 1 225 ? 30.328 -32.811 -14.951 1.00 50.50 225 VAL A N 1
ATOM 1692 C CA . VAL A 1 225 ? 29.300 -33.854 -15.031 1.00 50.50 225 VAL A CA 1
ATOM 1693 C C . VAL A 1 225 ? 28.168 -33.283 -15.873 1.00 50.50 225 VAL A C 1
ATOM 1695 O O . VAL A 1 225 ? 27.338 -32.511 -15.401 1.00 50.50 225 VAL A O 1
ATOM 1698 N N . VAL A 1 226 ? 28.188 -33.639 -17.157 1.00 49.31 226 VAL A N 1
ATOM 1699 C CA . VAL A 1 226 ? 27.048 -33.513 -18.065 1.00 49.31 226 VAL A CA 1
ATOM 1700 C C . VAL A 1 226 ? 26.011 -34.532 -17.604 1.00 49.31 226 VAL A C 1
ATOM 1702 O O . VAL A 1 226 ? 26.028 -35.690 -18.018 1.00 49.31 226 VAL A O 1
ATOM 1705 N N . SER A 1 227 ? 25.123 -34.104 -16.714 1.00 51.31 227 SER A N 1
ATOM 1706 C CA . SER A 1 227 ? 23.848 -34.778 -16.514 1.00 51.31 227 SER A CA 1
ATOM 1707 C C . SER A 1 227 ? 22.887 -34.224 -17.552 1.00 51.31 227 SER A C 1
ATOM 1709 O O . SER A 1 227 ? 22.409 -33.100 -17.434 1.00 51.31 227 SER A O 1
ATOM 1711 N N . LYS A 1 228 ? 22.648 -35.022 -18.596 1.00 52.84 228 LYS A N 1
ATOM 1712 C CA . LYS A 1 228 ? 21.471 -34.903 -19.454 1.00 52.84 228 LYS A CA 1
ATOM 1713 C C . LYS A 1 228 ? 20.235 -34.962 -18.556 1.00 52.84 228 LYS A C 1
ATOM 1715 O O . LYS A 1 228 ? 19.923 -36.025 -18.026 1.00 52.84 228 LYS A O 1
ATOM 1720 N N . MET A 1 229 ? 19.580 -33.829 -18.360 1.00 51.03 229 MET A N 1
ATOM 1721 C CA . MET A 1 229 ? 18.160 -33.799 -18.048 1.00 51.03 229 MET A CA 1
ATOM 1722 C C . MET A 1 229 ? 17.485 -33.231 -19.283 1.00 51.03 229 MET A C 1
ATOM 1724 O O . MET A 1 229 ? 17.807 -32.128 -19.714 1.00 51.03 229 MET A O 1
ATOM 1728 N N . ASP A 1 230 ? 16.659 -34.073 -19.892 1.00 49.84 230 ASP A N 1
ATOM 1729 C CA . ASP A 1 230 ? 15.781 -33.759 -21.003 1.00 49.84 230 ASP A CA 1
ATOM 1730 C C . ASP A 1 230 ? 14.955 -32.510 -20.674 1.00 49.84 230 ASP A C 1
ATOM 1732 O O . ASP A 1 230 ? 14.071 -32.510 -19.819 1.00 49.84 230 ASP A O 1
ATOM 1736 N N . GLU A 1 231 ? 15.331 -31.425 -21.339 1.00 50.09 231 GLU A N 1
ATOM 1737 C CA . GLU A 1 231 ? 14.659 -30.141 -21.343 1.00 50.09 231 GLU A CA 1
ATOM 1738 C C . GLU A 1 231 ? 13.587 -30.153 -22.442 1.00 50.09 231 GLU A C 1
ATOM 1740 O O . GLU A 1 231 ? 13.852 -29.798 -23.588 1.00 50.09 231 GLU A O 1
ATOM 1745 N N . ASP A 1 232 ? 12.355 -30.521 -22.078 1.00 58.16 232 ASP A N 1
ATOM 1746 C CA . ASP A 1 232 ? 11.131 -30.087 -22.769 1.00 58.16 232 ASP A CA 1
ATOM 1747 C C . ASP A 1 232 ? 10.862 -28.609 -22.419 1.00 58.16 232 ASP A C 1
ATOM 1749 O O . ASP A 1 232 ? 9.861 -28.246 -21.798 1.00 58.16 232 ASP A O 1
ATOM 1753 N N . PHE A 1 233 ? 11.804 -27.730 -22.766 1.00 58.88 233 PHE A N 1
ATOM 1754 C CA . PHE A 1 233 ? 11.562 -26.292 -22.749 1.00 58.88 233 PHE A CA 1
ATOM 1755 C C . PHE A 1 233 ? 11.020 -25.884 -24.121 1.00 58.88 233 PHE A C 1
ATOM 1757 O O . PHE A 1 233 ? 11.669 -26.151 -25.138 1.00 58.88 233 PHE A O 1
ATOM 1764 N N . PRO A 1 234 ? 9.836 -25.249 -24.193 1.00 64.06 234 PRO A N 1
ATOM 1765 C CA . PRO A 1 234 ? 9.307 -24.769 -25.45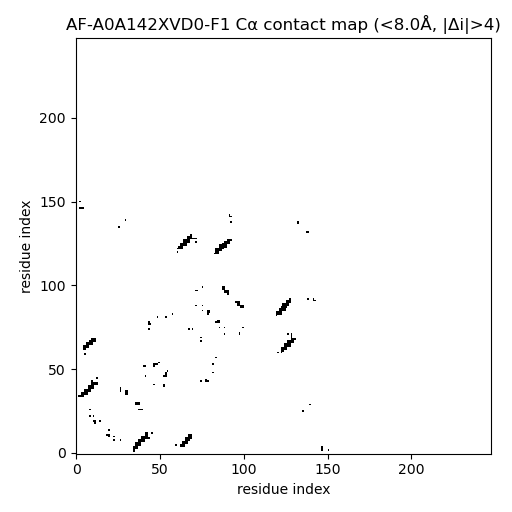8 1.00 64.06 234 PRO A CA 1
ATOM 1766 C C . PRO A 1 234 ? 10.290 -23.766 -26.066 1.00 64.06 234 PRO A C 1
ATOM 1768 O O . PRO A 1 234 ? 10.697 -22.788 -25.439 1.00 64.06 234 PRO A O 1
ATOM 1771 N N . ASN A 1 235 ? 10.697 -24.069 -27.296 1.00 66.00 235 ASN A N 1
ATOM 1772 C CA . ASN A 1 235 ? 11.674 -23.327 -28.074 1.00 66.00 235 ASN A CA 1
ATOM 1773 C C . ASN A 1 235 ? 11.270 -21.842 -28.153 1.00 66.00 235 ASN A C 1
ATOM 1775 O O . ASN A 1 235 ? 10.179 -21.520 -28.625 1.00 66.00 235 ASN A O 1
ATOM 1779 N N . ILE A 1 236 ? 12.145 -20.944 -27.691 1.00 69.50 236 ILE A N 1
ATOM 1780 C CA . ILE A 1 236 ? 11.886 -19.496 -27.564 1.00 69.50 236 ILE A CA 1
ATOM 1781 C C . ILE A 1 236 ? 11.508 -18.867 -28.919 1.00 69.50 236 ILE A C 1
ATOM 1783 O O . ILE A 1 236 ? 10.713 -17.930 -28.966 1.00 69.50 236 ILE A O 1
ATOM 1787 N N . ASP A 1 237 ? 11.978 -19.443 -30.028 1.00 67.19 237 ASP A N 1
ATOM 1788 C CA . ASP A 1 237 ? 11.600 -19.037 -31.388 1.00 67.19 237 ASP A CA 1
ATOM 1789 C C . ASP A 1 237 ? 10.100 -19.209 -31.703 1.00 67.19 237 ASP A C 1
ATOM 1791 O O . ASP A 1 237 ? 9.576 -18.529 -32.585 1.00 67.19 237 ASP A O 1
ATOM 1795 N N . SER A 1 238 ? 9.374 -20.078 -30.987 1.00 68.38 238 SER A N 1
ATOM 1796 C CA . SER A 1 238 ? 7.925 -20.239 -31.179 1.00 68.38 238 SER A CA 1
ATOM 1797 C C . SER A 1 238 ? 7.120 -19.112 -30.524 1.00 68.38 238 SER A C 1
ATOM 1799 O O . SER A 1 238 ? 6.094 -18.714 -31.065 1.00 68.38 238 SER A O 1
ATOM 1801 N N . LEU A 1 239 ? 7.603 -18.557 -29.406 1.00 66.94 239 LEU A N 1
ATOM 1802 C CA . LEU A 1 239 ? 6.941 -17.461 -28.681 1.00 66.94 239 LEU A CA 1
ATOM 1803 C C . LEU A 1 239 ? 7.065 -16.118 -29.412 1.00 66.94 239 LEU A C 1
ATOM 1805 O O . LEU A 1 239 ? 6.163 -15.289 -29.341 1.00 66.94 239 LEU A O 1
ATOM 1809 N N . VAL A 1 240 ? 8.157 -15.904 -30.152 1.00 71.50 240 VAL A N 1
ATOM 1810 C CA . VAL A 1 240 ? 8.348 -14.676 -30.945 1.00 71.50 240 VAL A CA 1
ATOM 1811 C C . VAL A 1 240 ? 7.413 -14.642 -32.158 1.00 71.50 240 VAL A C 1
ATOM 1813 O O . VAL A 1 240 ? 6.993 -13.568 -32.575 1.00 71.50 240 VAL A O 1
ATOM 1816 N N . ARG A 1 241 ? 7.031 -15.806 -32.696 1.00 69.19 241 ARG A N 1
ATOM 1817 C CA . ARG A 1 241 ? 6.115 -15.899 -33.841 1.00 69.19 241 ARG A CA 1
ATOM 1818 C C . ARG A 1 241 ? 4.650 -15.660 -33.471 1.00 69.19 241 ARG A C 1
ATOM 1820 O O . ARG A 1 241 ? 3.909 -15.145 -34.293 1.00 69.19 241 ARG A O 1
ATOM 1827 N N . GLU A 1 242 ? 4.254 -16.004 -32.247 1.00 67.56 242 GLU A N 1
ATOM 1828 C CA . GLU A 1 242 ? 2.878 -15.835 -31.753 1.00 67.56 242 GLU A CA 1
ATOM 1829 C C . GLU A 1 242 ? 2.568 -14.372 -31.373 1.00 67.56 242 GLU A C 1
ATOM 1831 O O . GLU A 1 242 ? 1.427 -13.926 -31.452 1.00 67.56 242 GLU A O 1
ATOM 1836 N N . LEU A 1 243 ? 3.597 -13.587 -31.033 1.00 68.50 243 LEU A N 1
ATOM 1837 C CA . LEU A 1 243 ? 3.474 -12.149 -30.765 1.00 68.50 243 LEU A CA 1
ATOM 1838 C C . LEU A 1 243 ? 3.260 -11.301 -32.030 1.00 68.50 243 LEU A C 1
ATOM 1840 O O . LEU A 1 243 ? 2.701 -10.214 -31.924 1.00 68.50 243 LEU A O 1
ATOM 1844 N N . ASP A 1 244 ? 3.656 -11.797 -33.204 1.00 64.50 244 ASP A N 1
ATOM 1845 C CA . ASP A 1 244 ? 3.499 -11.094 -34.490 1.00 64.50 244 ASP A CA 1
ATOM 1846 C C . ASP A 1 244 ? 2.105 -11.323 -35.121 1.00 64.50 244 ASP A C 1
ATOM 1848 O O . ASP A 1 244 ? 1.733 -10.658 -36.083 1.00 64.50 244 ASP A O 1
ATOM 1852 N N . GLU A 1 245 ? 1.302 -12.251 -34.578 1.00 70.31 245 GLU A N 1
ATOM 1853 C CA . GLU A 1 245 ? -0.050 -12.576 -35.074 1.00 70.31 245 GLU A CA 1
ATOM 1854 C C . GLU A 1 245 ? -1.170 -11.805 -34.341 1.00 70.31 245 GLU A C 1
ATOM 1856 O O . GLU A 1 245 ? -2.321 -11.814 -34.773 1.00 70.31 245 GLU A O 1
ATOM 1861 N N . PHE A 1 246 ? -0.844 -11.087 -33.260 1.00 61.47 246 PHE A N 1
ATOM 1862 C CA . PHE A 1 246 ? -1.816 -10.341 -32.445 1.00 61.47 246 PHE A CA 1
ATOM 1863 C C . PHE A 1 246 ? -2.020 -8.872 -32.852 1.00 61.47 246 PHE A C 1
ATOM 1865 O O . PHE A 1 246 ? -2.793 -8.174 -32.194 1.00 61.47 246 PHE A O 1
ATOM 1872 N N . ASP A 1 247 ? -1.369 -8.405 -33.921 1.00 56.78 247 ASP A N 1
ATOM 1873 C CA . ASP A 1 247 ? -1.480 -7.020 -34.408 1.00 56.78 247 ASP A CA 1
ATOM 1874 C C . ASP A 1 247 ? -2.335 -6.926 -35.693 1.00 56.78 247 ASP A C 1
ATOM 1876 O O . ASP A 1 247 ? -1.872 -6.512 -36.760 1.00 56.78 247 ASP A O 1
ATOM 1880 N N . LEU A 1 248 ? -3.603 -7.359 -35.588 1.00 53.66 248 LEU A N 1
ATOM 1881 C CA . LEU A 1 248 ? -4.639 -7.274 -36.633 1.00 53.66 248 LEU A CA 1
ATOM 1882 C C . LEU A 1 248 ? -5.967 -6.732 -36.086 1.00 53.66 248 LEU A C 1
ATOM 1884 O O . LEU A 1 248 ? -6.465 -7.271 -35.071 1.00 53.66 248 LEU A O 1
#

Sequence (248 aa):
MAVRLPVVLCQHPRRSGAHSEHEETWITRLLFEERLDATLIADLGTIPRDSTDQLCLEGFKGGFLLLSWQSAESVAEHLQRLGIVPIDLIPVGGGPKIAIAMEPSQSESPPTLALLRETPSSKRVYYMHLDLQRSIDAGVRELRGLLSSLSTPVFQLQSLAPGARGGAGVKTTAVPTPTQELDNPAVRVVQSVLTPQREPSQIPPAAPIGAFSVAPPAAKTNTPVVSKMDEDFPNIDSLVRELDEFDL

Radius of gyration: 30.26 Å; Cα contacts (8 Å, |Δi|>4): 202; chains: 1; bounding box: 96×75×66 Å

Secondary structure (DSSP, 8-state):
----EEEEEEPPSS--HHHHHHHHHHHHHHHTSTTEEEEEE--TTT--TTSHHHHHHHH--S-EEEEESS-HHHHHHHHHHTT--EEEEEESSS-----------------SS-TTS-----EEEEEEETTT-S-HHHHHHHHHHHHHHH-----------S--------------------------------PPP---PPPPPPPP------PPP---------------PPPHHHHHHHHTSS--

pLDDT: mean 73.33, std 19.54, range [39.19, 97.5]

Solvent-accessible surface area (backbone atoms only — not comparable to full-atom values): 16828 Å² total; per-residue (Å²): 130,87,78,66,44,43,33,39,37,40,42,65,86,67,85,41,72,69,58,49,52,50,49,52,53,48,52,55,52,38,64,73,38,86,53,42,48,64,43,82,38,67,28,65,89,72,61,51,91,85,36,70,59,48,54,53,65,64,65,52,90,54,58,36,35,39,37,30,76,60,55,72,66,60,50,50,54,36,36,47,74,71,58,43,46,62,68,43,51,44,47,58,88,79,54,82,72,53,77,77,76,75,73,77,79,84,73,90,72,85,91,84,81,67,92,78,63,76,72,66,64,73,26,47,32,36,34,35,54,48,84,78,50,89,40,69,71,58,52,52,52,50,51,52,51,49,53,54,66,72,57,64,77,81,76,75,76,73,72,81,70,94,79,77,90,80,82,84,87,84,85,82,90,83,89,84,86,89,80,88,81,88,86,84,86,83,88,81,92,78,88,79,88,78,82,82,79,87,75,83,79,82,80,78,83,83,77,84,78,77,85,80,83,74,81,82,85,76,87,78,90,75,82,88,82,87,72,88,70,90,75,90,62,82,59,68,75,58,61,61,58,59,64,71,69,71,82,120

Nearest PDB structures (foldseek):
  4ycs-assembly5_E  TM=4.386E-01  e=3.812E-02  Clostridioides difficile 630
  8hdk-assembly1_B  TM=4.674E-01  e=1.940E-01  Rattus norvegicus
  4rkr-assembly2_D  TM=2.545E-01  e=3.186E+00  Arthrobacter sp. FB24

Foldseek 3Di:
DQAAAEEEEEQDQDPDPVSVVLSVVLQVVQVPDPRYHYDYDYHLVPDDLPDPRLVVVVPPLAAHEYEDQDDPVVVCVSCVVNLAHECFAAEQPDDDGDPPPPPPPPPDDDDDPCPPDDDRRHYHYYYYHSVVPPDSVVVVVSVVVVSVVVPPPPPPPVPPPPDDDDDDDDDDDDDDDDDDDDDDDDDDDDDDDDDDDDDDDDDDDDDDDDDPPDDDDDDDDDDDDPDDDDDPDPDVVVVVVVVVVPPD